Protein AF-A0AA38H6L2-F1 (afdb_monomer_lite)

Organism: NCBI:txid4972

Secondary structure (DSSP, 8-state):
------------------------PPP-PPPP--TTS---SSPPP-----------SS---------SS--HHHHHHHHHHHHHHHHHHHHHHHHHPPTTHHHHTT------TTHHHHHHHHHHHHHHHHHHHHHHHHHHHSPPTT-GGGT--SS--PPP--TTS--GGGGG-STT------PPPHHHHHHHHSPPPPPP-

Radius of gyration: 36.13 Å; chains: 1; bounding box: 92×81×91 Å

InterPro domains:
  IPR013717 PIG-P [PF08510] (73-194)
  IPR052263 GPI Anchor Biosynthesis Protein [PTHR46346] (55-196)

pLDDT: mean 72.59, std 21.76, range [29.06, 97.94]

Structure (mmCIF, N/CA/C/O backbone):
data_AF-A0AA38H6L2-F1
#
_entry.id   AF-A0AA38H6L2-F1
#
loop_
_atom_site.group_PDB
_atom_site.id
_atom_site.type_symbol
_atom_site.label_atom_id
_atom_site.label_alt_id
_atom_site.label_comp_id
_atom_site.label_asym_id
_atom_site.label_entity_id
_atom_site.label_seq_id
_atom_site.pdbx_PDB_ins_code
_atom_site.Cartn_x
_atom_site.Cartn_y
_atom_site.Cartn_z
_atom_site.occupancy
_atom_site.B_iso_or_equiv
_atom_site.auth_seq_id
_atom_site.auth_comp_id
_atom_site.auth_asym_id
_atom_site.auth_atom_id
_atom_site.pdbx_PDB_model_num
ATOM 1 N N . MET A 1 1 ? 46.299 34.639 -5.528 1.00 43.28 1 MET A N 1
ATOM 2 C CA . MET A 1 1 ? 46.961 34.821 -4.212 1.00 43.28 1 MET A CA 1
ATOM 3 C C . MET A 1 1 ? 46.899 33.450 -3.530 1.00 43.28 1 MET A C 1
ATOM 5 O O . MET A 1 1 ? 45.805 33.043 -3.204 1.00 43.28 1 MET A O 1
ATOM 9 N N . ARG A 1 2 ? 47.906 32.576 -3.435 1.00 46.12 2 ARG A N 1
ATOM 10 C CA . ARG A 1 2 ? 49.373 32.655 -3.413 1.00 46.12 2 ARG A CA 1
ATOM 11 C C . ARG A 1 2 ? 49.968 31.596 -4.359 1.00 46.12 2 ARG A C 1
ATOM 13 O O . ARG A 1 2 ? 49.504 30.464 -4.378 1.00 46.12 2 ARG A O 1
ATOM 20 N N . ARG A 1 3 ? 51.006 31.975 -5.109 1.00 40.88 3 ARG A N 1
ATOM 21 C CA . ARG A 1 3 ? 51.938 31.056 -5.782 1.00 40.88 3 ARG A CA 1
ATOM 22 C C . ARG A 1 3 ? 52.955 30.555 -4.747 1.00 40.88 3 ARG A C 1
ATOM 24 O O . ARG A 1 3 ? 53.414 31.357 -3.936 1.00 40.88 3 ARG A O 1
ATOM 31 N N . ARG A 1 4 ? 53.366 29.289 -4.821 1.00 50.72 4 ARG A N 1
ATOM 32 C CA . ARG A 1 4 ? 54.712 28.858 -4.416 1.00 50.72 4 ARG A CA 1
ATOM 33 C C . ARG A 1 4 ? 55.295 28.004 -5.536 1.00 50.72 4 ARG A C 1
ATOM 35 O O . ARG A 1 4 ? 54.612 27.152 -6.090 1.00 50.72 4 ARG A O 1
ATOM 42 N N . VAL A 1 5 ? 56.523 28.343 -5.893 1.00 47.25 5 VAL A N 1
ATOM 4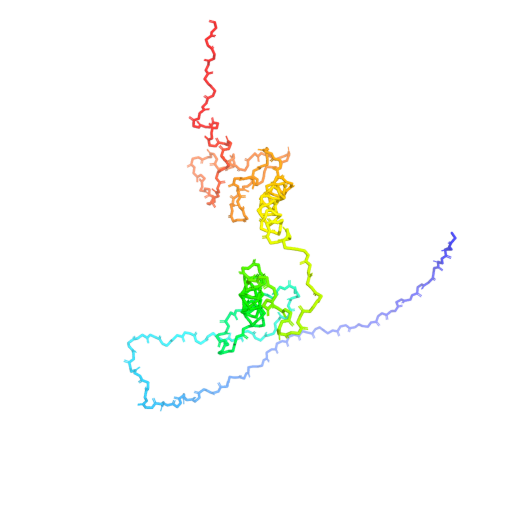3 C CA . VAL A 1 5 ? 57.344 27.811 -6.980 1.00 47.25 5 VAL A CA 1
ATOM 44 C C . VAL A 1 5 ? 58.591 27.196 -6.338 1.00 47.25 5 VAL A C 1
ATOM 46 O O . VAL A 1 5 ? 59.063 27.752 -5.346 1.00 47.25 5 VAL A O 1
ATOM 49 N N . ALA A 1 6 ? 59.111 26.135 -6.975 1.00 42.28 6 ALA A N 1
ATOM 50 C CA . ALA A 1 6 ? 60.417 25.475 -6.794 1.00 42.28 6 ALA A CA 1
ATOM 51 C C . ALA A 1 6 ? 60.583 24.658 -5.486 1.00 42.28 6 ALA A C 1
ATOM 53 O O . ALA A 1 6 ? 60.073 25.038 -4.442 1.00 42.28 6 ALA A O 1
ATOM 54 N N . THR A 1 7 ? 61.262 23.501 -5.450 1.00 40.22 7 THR A N 1
ATOM 55 C CA . THR A 1 7 ? 62.542 23.175 -6.111 1.00 40.22 7 THR A CA 1
ATOM 56 C C . THR A 1 7 ? 62.809 21.651 -6.107 1.00 40.22 7 THR A C 1
ATOM 58 O O . THR A 1 7 ? 62.342 20.950 -5.216 1.00 40.22 7 THR A O 1
ATOM 61 N N . LEU A 1 8 ? 63.570 21.203 -7.113 1.00 40.50 8 LEU A N 1
ATOM 62 C CA . LEU A 1 8 ? 64.258 19.919 -7.365 1.00 40.50 8 LEU A CA 1
ATOM 63 C C . LEU A 1 8 ? 64.750 19.091 -6.157 1.00 40.50 8 LEU A C 1
ATOM 65 O O . LEU A 1 8 ? 65.345 19.666 -5.250 1.00 40.50 8 LEU A O 1
ATOM 69 N N . ALA A 1 9 ? 64.657 17.753 -6.260 1.00 37.81 9 ALA A N 1
ATOM 70 C CA . ALA A 1 9 ? 65.763 16.799 -6.027 1.00 37.81 9 ALA A CA 1
ATOM 71 C C . ALA A 1 9 ? 65.311 15.332 -6.243 1.00 37.81 9 ALA A C 1
ATOM 73 O O . ALA A 1 9 ? 64.539 14.787 -5.460 1.00 37.81 9 ALA A O 1
ATOM 74 N N . GLU A 1 10 ? 65.833 14.698 -7.293 1.00 43.78 10 GLU A N 1
ATOM 75 C CA . GLU A 1 10 ? 66.071 13.246 -7.392 1.00 43.78 10 GLU A CA 1
ATOM 76 C C . GLU A 1 10 ? 67.527 13.005 -6.931 1.00 43.78 10 GLU A C 1
ATOM 78 O O . GLU A 1 10 ? 68.334 13.936 -7.069 1.00 43.78 10 GLU A O 1
ATOM 83 N N . PRO A 1 11 ? 67.903 11.839 -6.363 1.00 49.28 11 PRO A N 1
ATOM 84 C CA . PRO A 1 11 ? 68.513 10.807 -7.222 1.00 49.28 11 PRO A CA 1
ATOM 85 C C . PRO A 1 11 ? 68.372 9.328 -6.761 1.00 49.28 11 PRO A C 1
ATOM 87 O O . PRO A 1 11 ? 68.436 9.013 -5.578 1.00 49.28 11 PRO A O 1
ATOM 90 N N . LEU A 1 12 ? 68.290 8.437 -7.762 1.00 36.22 12 LEU A N 1
ATOM 91 C CA . LEU A 1 12 ? 68.969 7.129 -7.934 1.00 36.22 12 LEU A CA 1
ATOM 92 C C . LEU A 1 12 ? 69.072 6.118 -6.765 1.00 36.22 12 LEU A C 1
ATOM 94 O O . LEU A 1 12 ? 69.816 6.343 -5.817 1.00 36.22 12 LEU A O 1
ATOM 98 N N . SER A 1 13 ? 68.530 4.902 -6.963 1.00 34.16 13 SER A N 1
ATOM 99 C CA . SER A 1 13 ? 69.209 3.615 -6.652 1.00 34.16 13 SER A CA 1
ATOM 100 C C . SER A 1 13 ? 68.398 2.412 -7.191 1.00 34.16 13 SER A C 1
ATOM 102 O O . SER A 1 13 ? 67.257 2.217 -6.791 1.00 34.16 13 SER A O 1
ATOM 104 N N . VAL A 1 14 ? 68.821 1.789 -8.300 1.00 39.84 14 VAL A N 1
ATOM 105 C CA . VAL A 1 14 ? 69.486 0.461 -8.426 1.00 39.84 14 VAL A CA 1
ATOM 106 C C . VAL A 1 14 ? 68.567 -0.783 -8.341 1.00 39.84 14 VAL A C 1
ATOM 108 O O . VAL A 1 14 ? 68.116 -1.194 -7.283 1.00 39.84 14 VAL A O 1
ATOM 111 N N . ALA A 1 15 ? 68.365 -1.373 -9.528 1.00 32.25 15 ALA A N 1
ATOM 112 C CA . ALA A 1 15 ? 68.359 -2.790 -9.935 1.00 32.25 15 ALA A CA 1
ATOM 113 C C . ALA A 1 15 ? 68.192 -3.956 -8.924 1.00 32.25 15 ALA A C 1
ATOM 115 O O . ALA A 1 15 ? 69.024 -4.143 -8.042 1.00 32.25 15 ALA A O 1
ATOM 116 N N . ALA A 1 16 ? 67.239 -4.850 -9.240 1.00 33.12 16 ALA A N 1
ATOM 117 C CA . ALA A 1 16 ? 67.319 -6.331 -9.211 1.00 33.12 16 ALA A CA 1
ATOM 118 C C . ALA A 1 16 ? 66.035 -6.874 -9.908 1.00 33.12 16 ALA A C 1
ATOM 120 O O . ALA A 1 16 ? 64.942 -6.546 -9.459 1.00 33.12 16 ALA A O 1
ATOM 121 N N . ALA A 1 17 ? 66.015 -7.478 -11.110 1.00 32.97 17 ALA A N 1
ATOM 122 C CA . ALA A 1 17 ? 66.558 -8.785 -11.536 1.00 32.97 17 ALA A CA 1
ATOM 123 C C . ALA A 1 17 ? 66.168 -9.901 -10.538 1.00 32.97 17 ALA A C 1
ATOM 125 O O . ALA A 1 17 ? 66.694 -9.920 -9.434 1.00 32.97 17 ALA A O 1
ATOM 126 N N . SER A 1 18 ? 65.090 -10.670 -10.738 1.00 32.94 18 SER A N 1
ATOM 127 C CA . SER A 1 18 ? 64.848 -11.778 -11.692 1.00 32.94 18 SER A CA 1
ATOM 128 C C . SER A 1 18 ? 64.847 -13.135 -10.964 1.00 32.94 18 SER A C 1
ATOM 130 O O . SER A 1 18 ? 65.788 -13.446 -10.244 1.00 32.94 18 SER A O 1
ATOM 132 N N . ASP A 1 19 ? 63.819 -13.933 -11.268 1.00 30.62 19 ASP A N 1
ATOM 133 C CA . ASP A 1 19 ? 63.868 -15.389 -11.473 1.00 30.62 19 ASP A CA 1
ATOM 134 C C . ASP A 1 19 ? 63.731 -16.422 -10.319 1.00 30.62 19 ASP A C 1
ATOM 136 O O . ASP A 1 19 ? 64.605 -16.643 -9.491 1.00 30.62 19 ASP A O 1
ATOM 140 N N . THR A 1 20 ? 62.626 -17.179 -10.459 1.00 33.56 20 THR A N 1
ATOM 141 C CA . THR A 1 20 ? 62.451 -18.653 -10.409 1.00 33.56 20 THR A CA 1
ATOM 142 C C . THR A 1 20 ? 62.526 -19.487 -9.117 1.00 33.56 20 THR A C 1
ATOM 144 O O . THR A 1 20 ? 63.552 -19.610 -8.466 1.00 33.56 20 THR A O 1
ATOM 147 N N . THR A 1 21 ? 61.436 -20.259 -8.957 1.00 29.12 21 THR A N 1
ATOM 148 C CA . THR A 1 21 ? 61.383 -21.728 -8.766 1.00 29.12 21 THR A CA 1
ATOM 149 C C . THR A 1 21 ? 61.789 -22.333 -7.420 1.00 29.12 21 THR A C 1
ATOM 151 O O . THR A 1 21 ? 62.949 -22.348 -7.03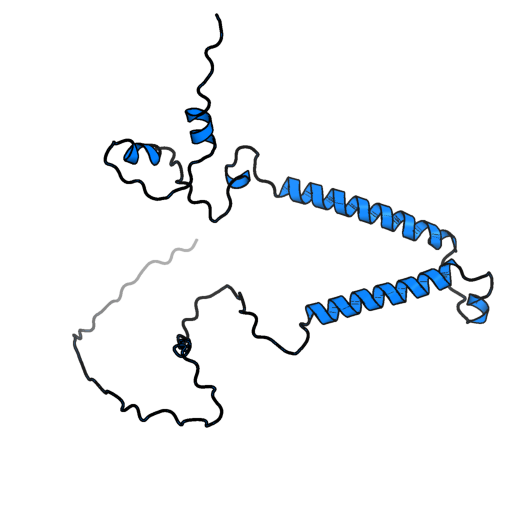2 1.00 29.12 21 THR A O 1
ATOM 154 N N . GLY A 1 22 ? 60.827 -23.016 -6.790 1.00 29.06 22 GLY A N 1
ATOM 155 C CA . GLY A 1 22 ? 61.077 -23.970 -5.711 1.00 29.06 22 GLY A CA 1
ATOM 156 C C . GLY A 1 22 ? 59.796 -24.675 -5.273 1.00 29.06 22 GLY A C 1
ATOM 157 O O . GLY A 1 22 ? 59.010 -24.125 -4.511 1.00 29.06 22 GLY A O 1
ATOM 158 N N . ALA A 1 23 ? 59.577 -25.879 -5.798 1.00 30.92 23 ALA A N 1
ATOM 159 C CA . ALA A 1 23 ? 58.449 -26.754 -5.508 1.00 30.92 23 ALA A CA 1
ATOM 160 C C . ALA A 1 23 ? 58.459 -27.282 -4.058 1.00 30.92 23 ALA A C 1
ATOM 162 O O . ALA A 1 23 ? 59.513 -27.565 -3.491 1.00 30.92 23 ALA A O 1
ATOM 163 N N . SER A 1 24 ? 57.277 -27.492 -3.476 1.00 32.94 24 SER A N 1
ATOM 164 C CA . SER A 1 24 ? 57.077 -28.400 -2.338 1.00 32.94 24 SER A CA 1
ATOM 165 C C . SER A 1 24 ? 55.678 -29.001 -2.416 1.00 32.94 24 SER A C 1
ATOM 167 O O . SER A 1 24 ? 54.675 -28.364 -2.105 1.00 32.94 24 SER A O 1
ATOM 169 N N . GLN A 1 25 ? 55.648 -30.231 -2.917 1.00 31.58 25 GLN A N 1
ATOM 170 C CA . GLN A 1 25 ? 54.491 -31.100 -3.080 1.00 31.58 25 GLN A CA 1
ATOM 171 C C . GLN A 1 25 ? 54.224 -31.767 -1.722 1.00 31.58 25 GLN A C 1
ATOM 173 O O . GLN A 1 25 ? 55.099 -32.453 -1.197 1.00 31.58 25 GLN A O 1
ATOM 178 N N . LYS A 1 26 ? 53.063 -31.503 -1.111 1.00 31.89 26 LYS A N 1
ATOM 179 C CA . LYS A 1 26 ? 52.677 -32.068 0.189 1.00 31.89 26 LYS A CA 1
ATOM 180 C C . LYS A 1 26 ? 51.829 -33.320 -0.036 1.00 31.89 26 LYS A C 1
ATOM 182 O O . LYS A 1 26 ? 50.826 -33.272 -0.741 1.00 31.89 26 LYS A O 1
ATOM 187 N N . GLU A 1 27 ? 52.291 -34.414 0.549 1.00 35.06 27 GLU A N 1
ATOM 188 C CA . GLU A 1 27 ? 51.686 -35.744 0.596 1.00 35.06 27 GLU A CA 1
ATOM 189 C C . GLU A 1 27 ? 50.239 -35.699 1.116 1.00 35.06 27 GLU A C 1
ATOM 191 O O . GLU A 1 27 ? 49.963 -35.054 2.130 1.00 35.06 27 GLU A O 1
ATOM 196 N N . GLN A 1 28 ? 49.320 -36.372 0.420 1.00 34.34 28 GLN A N 1
ATOM 197 C CA . GLN A 1 28 ? 47.906 -36.463 0.785 1.00 34.34 28 GLN A CA 1
ATOM 198 C C . GLN A 1 28 ? 47.597 -37.887 1.262 1.00 34.34 28 GLN A C 1
ATOM 200 O O . GLN A 1 28 ? 47.502 -38.814 0.460 1.00 34.34 28 GLN A O 1
ATOM 205 N N . GLU A 1 29 ? 47.464 -38.046 2.578 1.00 35.72 29 GLU A N 1
ATOM 206 C CA . GLU A 1 29 ? 47.038 -39.280 3.251 1.00 35.72 29 GLU A CA 1
ATOM 207 C C . GLU A 1 29 ? 45.490 -39.323 3.344 1.00 35.72 29 GLU A C 1
ATOM 209 O O . GLU A 1 29 ? 44.865 -38.273 3.538 1.00 35.72 29 GLU A O 1
ATOM 214 N N . PRO A 1 30 ? 44.838 -40.487 3.126 1.00 44.34 30 PRO A N 1
ATOM 215 C CA . PRO A 1 30 ? 43.425 -40.558 2.749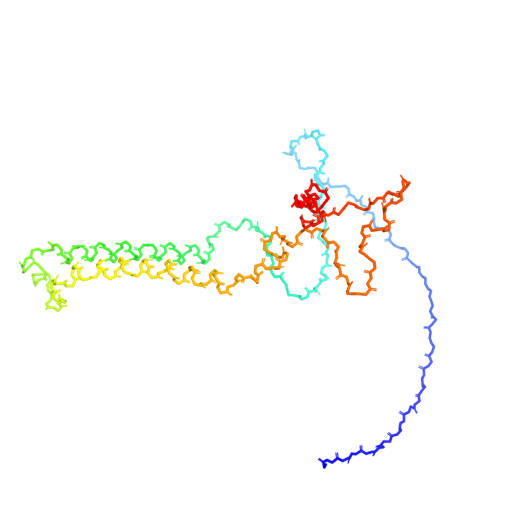 1.00 44.34 30 PRO A CA 1
ATOM 216 C C . PRO A 1 30 ? 42.440 -40.290 3.893 1.00 44.34 30 PRO A C 1
ATOM 218 O O . PRO A 1 30 ? 42.616 -40.714 5.034 1.00 44.34 30 PRO A O 1
ATOM 221 N N . ALA A 1 31 ? 41.348 -39.613 3.530 1.00 44.47 31 ALA A N 1
ATOM 222 C CA . ALA A 1 31 ? 40.251 -39.245 4.408 1.00 44.47 31 ALA A CA 1
ATOM 223 C C . ALA A 1 31 ? 39.594 -40.468 5.066 1.00 44.47 31 ALA A C 1
ATOM 225 O O . ALA A 1 31 ? 39.177 -41.430 4.420 1.00 44.47 31 ALA A O 1
ATOM 226 N N . VAL A 1 32 ? 39.497 -40.366 6.385 1.00 42.62 32 VAL A N 1
ATOM 227 C CA . VAL A 1 32 ? 38.900 -41.312 7.321 1.00 42.62 32 VAL A CA 1
ATOM 228 C C . VAL A 1 32 ? 37.457 -41.639 6.912 1.00 42.62 32 VAL A C 1
ATOM 230 O O . VAL A 1 32 ? 36.615 -40.754 6.764 1.00 42.62 32 VAL A O 1
ATOM 233 N N . LEU A 1 33 ? 37.181 -42.930 6.730 1.00 47.03 33 LEU A N 1
ATOM 234 C CA . LEU A 1 33 ? 35.883 -43.479 6.346 1.00 47.03 33 LEU A CA 1
ATOM 235 C C . LEU A 1 33 ? 34.926 -43.452 7.549 1.00 47.03 33 LEU A C 1
ATOM 237 O O . LEU A 1 33 ? 35.094 -44.216 8.499 1.00 47.03 33 LEU A O 1
ATOM 241 N N . SER A 1 34 ? 33.907 -42.591 7.514 1.00 57.62 34 SER A N 1
ATOM 242 C CA . SER A 1 34 ? 32.773 -42.682 8.441 1.00 57.62 34 SER A CA 1
ATOM 243 C C . SER A 1 34 ? 31.852 -43.835 8.003 1.00 57.62 34 SER A C 1
ATOM 245 O O . SER A 1 34 ? 31.385 -43.819 6.865 1.00 57.62 34 SER A O 1
ATOM 247 N N . PRO A 1 35 ? 31.551 -44.828 8.863 1.00 53.00 35 PRO A N 1
ATOM 248 C CA . PRO A 1 35 ? 30.815 -46.047 8.495 1.00 53.00 35 PRO A CA 1
ATOM 249 C C . PRO A 1 35 ? 29.299 -45.853 8.285 1.00 53.00 35 PRO A C 1
ATOM 251 O O . PRO A 1 35 ? 28.563 -46.834 8.207 1.00 53.00 35 PRO A O 1
ATOM 254 N N . LEU A 1 36 ? 28.813 -44.609 8.215 1.00 48.38 36 LEU A N 1
ATOM 255 C CA . LEU A 1 36 ? 27.387 -44.281 8.080 1.00 48.38 36 LEU A CA 1
ATOM 256 C C . LEU A 1 36 ? 27.058 -43.426 6.846 1.00 48.38 36 LEU A C 1
ATOM 258 O O . LEU A 1 36 ? 25.921 -42.973 6.715 1.00 48.38 36 LEU A O 1
ATOM 262 N N . SER A 1 37 ? 28.002 -43.198 5.926 1.00 54.62 37 SER A N 1
ATOM 263 C CA . SER A 1 37 ? 27.654 -42.581 4.645 1.00 54.62 37 SER A CA 1
ATOM 264 C C . SER A 1 37 ? 26.990 -43.621 3.730 1.00 54.62 37 SER A C 1
ATOM 266 O O . SER A 1 37 ? 27.568 -44.684 3.484 1.00 54.62 37 SER A O 1
ATOM 268 N N . PRO A 1 38 ? 25.775 -43.365 3.208 1.00 58.72 38 PRO A N 1
ATOM 269 C CA . PRO A 1 38 ? 25.210 -44.224 2.180 1.00 58.72 38 PRO A CA 1
ATOM 270 C C . PRO A 1 38 ? 26.146 -44.220 0.967 1.00 58.72 38 PRO A C 1
ATOM 272 O O . PRO A 1 38 ? 26.537 -43.158 0.479 1.00 58.72 38 PRO A O 1
ATOM 275 N N . ILE A 1 39 ? 26.504 -45.416 0.489 1.00 57.22 39 ILE A N 1
ATOM 276 C CA . ILE A 1 39 ? 27.202 -45.622 -0.785 1.00 57.22 39 ILE A CA 1
ATOM 277 C C . ILE A 1 39 ? 26.249 -45.161 -1.889 1.00 57.22 39 ILE A C 1
ATOM 279 O O . ILE A 1 39 ? 25.384 -45.896 -2.360 1.00 57.22 39 ILE A O 1
ATOM 283 N N . SER A 1 40 ? 26.349 -43.882 -2.226 1.00 58.12 40 SER A N 1
ATOM 284 C CA . SER A 1 40 ? 25.635 -43.276 -3.336 1.00 58.12 40 SER A CA 1
ATOM 285 C C . SER A 1 40 ? 26.423 -43.535 -4.627 1.00 58.12 40 SER A C 1
ATOM 287 O O . SER A 1 40 ? 27.638 -43.335 -4.624 1.00 58.12 40 SER A O 1
ATOM 289 N N . PRO A 1 41 ? 25.775 -43.939 -5.739 1.00 61.50 41 PRO A N 1
ATOM 290 C CA . PRO A 1 41 ? 26.419 -44.050 -7.054 1.00 61.50 41 PRO A CA 1
ATOM 291 C C . PRO A 1 41 ? 26.860 -42.696 -7.635 1.00 61.50 41 PRO A C 1
ATOM 293 O O . PRO A 1 41 ? 27.507 -42.657 -8.681 1.00 61.50 41 PRO A O 1
ATOM 296 N N . TRP A 1 42 ? 26.461 -41.590 -7.001 1.00 55.00 42 TRP A N 1
ATOM 297 C CA . TRP A 1 42 ? 26.737 -40.236 -7.459 1.00 55.00 42 TRP A CA 1
ATOM 298 C C . TRP A 1 42 ? 28.127 -39.768 -7.010 1.00 55.00 42 TRP A C 1
ATOM 300 O O . TRP A 1 42 ? 28.514 -40.028 -5.868 1.00 55.00 42 TRP A O 1
ATOM 310 N N . PRO A 1 43 ? 28.880 -39.069 -7.880 1.00 61.22 43 PRO A N 1
ATOM 311 C CA . PRO A 1 43 ? 30.160 -38.488 -7.500 1.00 61.22 43 PRO A CA 1
ATOM 312 C C . PRO A 1 43 ? 29.961 -37.525 -6.317 1.00 61.22 43 PRO A C 1
ATOM 314 O O . PRO A 1 43 ? 28.940 -36.834 -6.273 1.00 61.22 43 PRO A O 1
ATOM 317 N N . PRO A 1 44 ? 30.896 -37.481 -5.349 1.00 56.62 44 PRO A N 1
ATOM 318 C CA . PRO A 1 44 ? 30.804 -36.550 -4.233 1.00 56.62 44 PRO A CA 1
ATOM 319 C C . PRO A 1 44 ? 30.693 -35.127 -4.781 1.00 56.62 44 PRO A C 1
ATOM 321 O O . PRO A 1 44 ? 31.437 -34.764 -5.697 1.00 56.62 44 PRO A O 1
ATOM 324 N N . GLU A 1 45 ? 29.744 -34.345 -4.258 1.00 59.09 45 GLU A N 1
ATOM 325 C CA . GLU A 1 45 ? 29.595 -32.955 -4.681 1.00 59.09 45 GLU A CA 1
ATOM 326 C C . GLU A 1 45 ? 30.941 -32.234 -4.532 1.00 59.09 45 GLU A C 1
ATOM 328 O O . GLU A 1 45 ? 31.619 -32.421 -3.512 1.00 59.09 45 GLU A O 1
ATOM 333 N N . PRO A 1 46 ? 31.358 -31.442 -5.537 1.00 48.38 46 PRO A N 1
ATOM 334 C CA . PRO A 1 46 ? 32.578 -30.667 -5.439 1.00 48.38 46 PRO A CA 1
ATOM 335 C C . PRO A 1 46 ? 32.452 -29.763 -4.217 1.00 48.38 46 PRO A C 1
ATOM 337 O O . PRO A 1 46 ? 31.631 -28.846 -4.183 1.00 48.38 46 PRO A O 1
ATOM 340 N N . GLN A 1 47 ? 33.253 -30.055 -3.193 1.00 43.34 47 GLN A N 1
ATOM 341 C CA . GLN A 1 47 ? 33.397 -29.186 -2.041 1.00 43.34 47 GLN A CA 1
ATOM 342 C C . GLN A 1 47 ? 33.909 -27.863 -2.595 1.00 43.34 47 GLN A C 1
ATOM 344 O O . GLN A 1 47 ? 35.038 -27.799 -3.078 1.00 43.34 47 GLN A O 1
ATOM 349 N N . LEU A 1 48 ? 33.048 -26.844 -2.627 1.00 46.53 48 LEU A N 1
ATOM 350 C CA . LEU A 1 48 ? 33.443 -25.502 -3.025 1.00 46.53 48 LEU A CA 1
ATOM 351 C C . LEU A 1 48 ? 34.567 -25.059 -2.087 1.00 46.53 48 LEU A C 1
ATOM 353 O O . LEU A 1 48 ? 34.326 -24.645 -0.953 1.00 46.53 48 LEU A O 1
ATOM 357 N N . GLU A 1 49 ? 35.803 -25.179 -2.564 1.00 46.59 49 GLU A N 1
ATOM 358 C CA . GLU A 1 49 ? 36.966 -24.558 -1.959 1.00 46.59 49 GLU A CA 1
ATOM 359 C C . GLU A 1 49 ? 36.682 -23.057 -1.886 1.00 46.59 49 GLU A C 1
ATOM 361 O O . GLU A 1 49 ? 36.553 -22.374 -2.903 1.00 46.59 49 GLU A O 1
ATOM 366 N N . LEU A 1 50 ? 36.515 -22.550 -0.665 1.00 42.12 50 LEU A N 1
ATOM 367 C CA . LEU A 1 50 ? 36.375 -21.126 -0.401 1.00 42.12 50 LEU A CA 1
ATOM 368 C C . LEU A 1 50 ? 37.589 -20.394 -0.997 1.00 42.12 50 LEU A C 1
ATOM 370 O O . LEU A 1 50 ? 38.708 -20.625 -0.527 1.00 42.12 50 LEU A O 1
ATOM 374 N N . PRO A 1 51 ? 37.426 -19.479 -1.973 1.00 39.66 51 PRO A N 1
ATOM 375 C CA . PRO A 1 51 ? 38.532 -18.631 -2.366 1.00 39.66 51 PRO A CA 1
ATOM 376 C C . PRO A 1 51 ? 38.814 -17.677 -1.206 1.00 39.66 51 PRO A C 1
ATOM 378 O O . PRO A 1 51 ? 37.992 -16.835 -0.834 1.00 39.66 51 PRO A O 1
ATOM 381 N N . ALA A 1 52 ? 39.996 -17.834 -0.618 1.00 48.12 52 ALA A N 1
ATOM 382 C CA . ALA A 1 52 ? 40.547 -16.912 0.352 1.00 48.12 52 ALA A CA 1
ATOM 383 C C . ALA A 1 52 ? 40.467 -15.468 -0.177 1.00 48.12 52 ALA A C 1
ATOM 385 O O . ALA A 1 52 ? 41.039 -15.130 -1.210 1.00 48.12 52 ALA A O 1
ATOM 386 N N . VAL A 1 53 ? 39.729 -14.638 0.562 1.00 52.22 53 VAL A N 1
ATOM 387 C CA . VAL A 1 53 ? 39.885 -13.187 0.735 1.00 52.22 53 VAL A CA 1
ATOM 388 C C . VAL A 1 53 ? 40.468 -12.434 -0.475 1.00 52.22 53 VAL A C 1
ATOM 390 O O . VAL A 1 53 ? 41.658 -12.132 -0.541 1.00 52.22 53 VAL A O 1
ATOM 393 N N . ARG A 1 54 ? 39.588 -11.976 -1.369 1.00 37.28 54 ARG A N 1
ATOM 394 C CA . ARG A 1 54 ? 39.794 -10.710 -2.090 1.00 37.28 54 ARG A CA 1
ATOM 395 C C . ARG A 1 54 ? 38.628 -9.780 -1.795 1.00 37.28 54 ARG A C 1
ATOM 397 O O . ARG A 1 54 ? 37.602 -9.792 -2.466 1.00 37.28 54 ARG A O 1
ATOM 404 N N . ALA A 1 55 ? 38.809 -8.980 -0.749 1.00 50.44 55 ALA A N 1
ATOM 405 C CA . ALA A 1 55 ? 37.952 -7.850 -0.443 1.00 50.44 55 ALA A CA 1
ATOM 406 C C . ALA A 1 55 ? 37.941 -6.883 -1.640 1.00 50.44 55 ALA A C 1
ATOM 408 O O . ALA A 1 55 ? 38.931 -6.211 -1.918 1.00 50.44 55 ALA A O 1
ATOM 409 N N . THR A 1 56 ? 36.818 -6.826 -2.352 1.00 35.88 56 THR A N 1
ATOM 410 C CA . THR A 1 56 ? 36.470 -5.716 -3.242 1.00 35.88 56 THR A CA 1
ATOM 411 C C . THR A 1 56 ? 35.181 -5.106 -2.713 1.00 35.88 56 THR A C 1
ATOM 413 O O . THR A 1 56 ? 34.225 -5.797 -2.370 1.00 35.88 56 THR A O 1
ATOM 416 N N . ALA A 1 57 ? 35.247 -3.800 -2.488 1.00 47.09 57 ALA A N 1
ATOM 417 C CA . ALA A 1 57 ? 34.306 -3.037 -1.696 1.00 47.09 57 ALA A CA 1
ATOM 418 C C . ALA A 1 57 ? 32.907 -2.979 -2.329 1.00 47.09 57 ALA A C 1
ATOM 420 O O . ALA A 1 57 ? 32.774 -2.697 -3.516 1.00 47.09 57 ALA A O 1
ATOM 421 N N . GLY A 1 58 ? 31.881 -3.128 -1.484 1.00 47.88 58 GLY A N 1
ATOM 422 C CA . GLY A 1 58 ? 30.598 -2.459 -1.689 1.00 47.88 58 GLY A CA 1
ATOM 423 C C . GLY A 1 58 ? 29.464 -3.249 -2.340 1.00 47.88 58 GLY A C 1
ATOM 424 O O . GLY A 1 58 ? 28.770 -2.666 -3.157 1.00 47.88 58 GLY A O 1
ATOM 425 N N . GLN A 1 59 ? 29.199 -4.506 -1.965 1.00 37.69 59 GLN A N 1
ATOM 426 C CA . GLN A 1 59 ? 27.851 -5.073 -2.141 1.00 37.69 59 GLN A CA 1
ATOM 427 C C . GLN A 1 59 ? 27.620 -6.289 -1.236 1.00 37.69 59 GLN A C 1
ATOM 429 O O . GLN A 1 59 ? 28.061 -7.397 -1.524 1.00 37.69 59 GLN A O 1
ATOM 434 N N . THR A 1 60 ? 26.922 -6.097 -0.118 1.00 35.44 60 THR A N 1
ATOM 435 C CA . THR A 1 60 ? 26.489 -7.196 0.755 1.00 35.44 60 THR A CA 1
ATOM 436 C C . THR A 1 60 ? 25.220 -7.825 0.174 1.00 35.44 60 THR A C 1
ATOM 438 O O . THR A 1 60 ? 24.112 -7.518 0.601 1.00 35.44 60 THR A O 1
ATOM 441 N N . ILE A 1 61 ? 25.366 -8.700 -0.821 1.00 48.53 61 ILE A N 1
ATOM 442 C CA . ILE A 1 61 ? 24.369 -9.749 -1.073 1.00 48.53 61 ILE A CA 1
ATOM 443 C C . ILE A 1 61 ? 24.841 -10.941 -0.245 1.00 48.53 61 ILE A C 1
ATOM 445 O O . ILE A 1 61 ? 25.768 -11.647 -0.633 1.00 48.53 61 ILE A O 1
ATOM 449 N N . GLN A 1 62 ? 24.289 -11.083 0.961 1.00 39.69 62 GLN A N 1
ATOM 450 C CA . GLN A 1 62 ? 24.570 -12.245 1.799 1.00 39.69 62 GLN A CA 1
ATOM 451 C C . GLN A 1 62 ? 23.846 -13.464 1.210 1.00 39.69 62 GLN A C 1
ATOM 453 O O . GLN A 1 62 ? 22.638 -13.376 0.979 1.00 39.69 62 GLN A O 1
ATOM 458 N N . PRO A 1 63 ? 24.544 -14.585 0.963 1.00 45.78 63 PRO A N 1
ATOM 459 C CA . PRO A 1 63 ? 23.889 -15.851 0.683 1.00 45.78 63 PRO A CA 1
ATOM 460 C C . PRO A 1 63 ? 23.189 -16.301 1.969 1.00 45.78 63 PRO A C 1
ATOM 462 O O . PRO A 1 63 ? 23.788 -16.276 3.045 1.00 45.78 63 PRO A O 1
ATOM 465 N N . GLU A 1 64 ? 21.909 -16.644 1.859 1.00 54.12 64 GLU A N 1
ATOM 466 C CA . GLU A 1 64 ? 21.055 -17.056 2.969 1.00 54.12 64 GLU A CA 1
ATOM 467 C C . GLU A 1 64 ? 21.549 -18.396 3.541 1.00 54.12 64 GLU A C 1
ATOM 469 O O . GLU A 1 64 ? 21.118 -19.480 3.156 1.00 54.12 64 GLU A O 1
ATOM 474 N N . ALA A 1 65 ? 22.522 -18.329 4.446 1.00 54.34 65 ALA A N 1
ATOM 475 C CA . ALA A 1 65 ? 22.813 -19.426 5.345 1.00 54.34 65 ALA A CA 1
ATOM 476 C C . ALA A 1 65 ? 21.626 -19.526 6.302 1.00 54.34 65 ALA A C 1
ATOM 478 O O . ALA A 1 65 ? 21.340 -18.572 7.022 1.00 54.34 65 ALA A O 1
ATOM 479 N N . SER A 1 66 ? 20.944 -20.668 6.277 1.00 57.91 66 SER A N 1
ATOM 480 C CA . SER A 1 66 ? 19.833 -21.055 7.146 1.00 57.91 66 SER A CA 1
ATOM 481 C C . SER A 1 66 ? 20.129 -20.743 8.619 1.00 57.91 66 SER A C 1
ATOM 483 O O . SER A 1 66 ? 20.664 -21.577 9.355 1.00 57.91 66 SER A O 1
ATOM 485 N N . SER A 1 67 ? 19.811 -19.529 9.061 1.00 59.22 67 SER A N 1
ATOM 486 C CA . SER A 1 67 ? 19.891 -19.145 10.459 1.00 59.22 67 SER A CA 1
ATOM 487 C C . SER A 1 67 ? 18.599 -19.591 11.121 1.00 59.22 67 SER A C 1
ATOM 489 O O . SER A 1 67 ? 17.533 -19.057 10.840 1.00 59.22 67 SER A O 1
ATOM 491 N N . THR A 1 68 ? 18.686 -20.553 12.033 1.00 70.06 68 THR A N 1
ATOM 492 C CA . THR A 1 68 ? 17.559 -21.093 12.817 1.00 70.06 68 THR A CA 1
ATOM 493 C C . THR A 1 68 ? 16.875 -20.049 13.719 1.00 70.06 68 THR A C 1
ATOM 495 O O . THR A 1 68 ? 15.937 -20.372 14.443 1.00 70.06 68 THR A O 1
ATOM 498 N N . LEU A 1 69 ? 17.358 -18.803 13.725 1.00 80.12 69 LEU A N 1
ATOM 499 C CA . LEU A 1 69 ? 16.849 -17.704 14.534 1.00 80.12 69 LEU A CA 1
ATOM 500 C C . LEU A 1 69 ? 16.131 -16.677 13.646 1.00 80.12 69 LEU A C 1
ATOM 502 O O . LEU A 1 69 ? 16.657 -16.351 12.580 1.00 80.12 69 LEU A O 1
ATOM 506 N N . PRO A 1 70 ? 14.982 -16.131 14.092 1.00 82.44 70 PRO A N 1
ATOM 507 C CA . PRO A 1 70 ? 14.255 -15.112 13.347 1.00 82.44 70 PRO A CA 1
ATOM 508 C C . PRO A 1 70 ? 15.115 -13.881 13.064 1.00 82.44 70 PRO A C 1
ATOM 510 O O . PRO A 1 70 ? 15.818 -13.369 13.943 1.00 82.44 70 PRO A O 1
ATOM 513 N N . THR A 1 71 ? 15.005 -13.355 11.850 1.00 89.19 71 THR A N 1
ATOM 514 C CA . THR A 1 71 ? 15.652 -12.095 11.479 1.00 89.19 71 THR A CA 1
ATOM 515 C C . THR A 1 71 ? 15.001 -10.942 12.248 1.00 89.19 71 THR A C 1
ATOM 517 O O . THR A 1 71 ? 13.792 -10.936 12.476 1.00 89.19 71 THR A O 1
ATOM 520 N N . ALA A 1 72 ? 15.763 -9.896 12.595 1.00 87.88 72 ALA A N 1
ATOM 521 C CA . ALA A 1 72 ? 15.230 -8.723 13.304 1.00 87.88 72 ALA A CA 1
ATOM 522 C C . ALA A 1 72 ? 13.964 -8.140 12.636 1.00 87.88 72 ALA A C 1
ATOM 524 O O . ALA A 1 72 ? 13.010 -7.771 13.314 1.00 87.88 72 ALA A O 1
ATOM 525 N N . LYS A 1 73 ? 13.916 -8.127 11.297 1.00 89.88 73 LYS A N 1
ATOM 526 C CA . LYS A 1 73 ? 12.751 -7.690 10.508 1.00 89.88 73 LYS A CA 1
ATOM 527 C C . LYS A 1 73 ? 11.493 -8.526 10.775 1.00 89.88 73 LYS A C 1
ATOM 529 O O . LYS A 1 73 ? 10.406 -7.963 10.848 1.00 89.88 73 LYS A O 1
ATOM 534 N N . GLU A 1 74 ? 11.633 -9.837 10.940 1.00 91.06 74 GLU A N 1
ATOM 535 C CA . GLU A 1 74 ? 10.518 -10.755 11.208 1.00 91.06 74 GLU A CA 1
ATOM 536 C C . GLU A 1 74 ? 9.975 -10.548 12.626 1.00 91.06 74 GLU A C 1
ATOM 538 O O . GLU A 1 74 ? 8.762 -10.529 12.845 1.00 91.06 74 GLU A O 1
ATOM 543 N N . VAL A 1 75 ? 10.866 -10.291 13.588 1.00 94.12 75 VAL A N 1
ATOM 544 C CA . VAL A 1 75 ? 10.482 -9.963 14.968 1.00 94.12 75 VAL A CA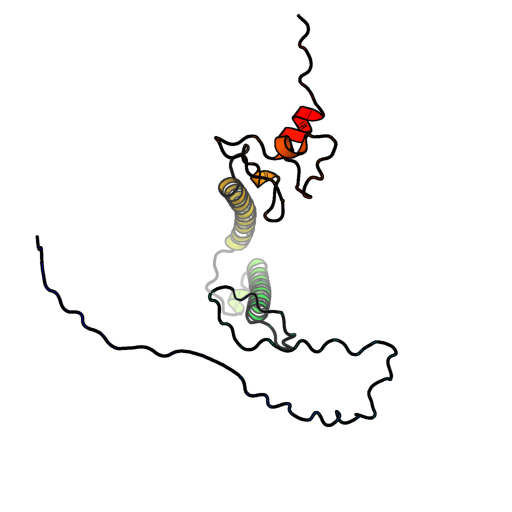 1
ATOM 545 C C . VAL A 1 75 ? 9.741 -8.625 15.028 1.00 94.12 75 VAL A C 1
ATOM 547 O O . VAL A 1 75 ? 8.670 -8.541 15.623 1.00 94.12 75 VAL A O 1
ATOM 550 N N . TYR A 1 76 ? 10.240 -7.576 14.369 1.00 95.12 76 TYR A N 1
ATOM 551 C CA . TYR A 1 76 ? 9.525 -6.295 14.332 1.00 95.12 76 TYR A CA 1
ATOM 552 C C . TYR A 1 76 ? 8.202 -6.381 13.566 1.00 95.12 76 TYR A C 1
ATOM 554 O O . TYR A 1 76 ? 7.212 -5.800 14.006 1.00 95.12 76 TYR A O 1
ATOM 562 N N . GLY A 1 77 ? 8.160 -7.128 12.459 1.00 94.88 77 GLY A N 1
ATOM 563 C CA . GLY A 1 77 ? 6.932 -7.364 11.700 1.00 94.88 77 GLY A CA 1
ATOM 564 C C . GLY A 1 77 ? 5.866 -8.069 12.539 1.00 94.88 77 GLY A C 1
ATOM 565 O O . GLY A 1 77 ? 4.728 -7.609 12.606 1.00 94.88 77 GLY A O 1
ATOM 566 N N . SER A 1 78 ? 6.244 -9.135 13.247 1.00 94.44 78 SER A N 1
ATOM 567 C CA . SER A 1 78 ? 5.333 -9.868 14.137 1.00 94.44 78 SER A CA 1
ATOM 568 C C . SER A 1 78 ? 4.850 -9.022 15.320 1.00 94.44 78 SER A C 1
ATOM 570 O O . SER A 1 78 ? 3.652 -9.015 15.607 1.00 94.44 78 SER A O 1
ATOM 572 N N . LEU A 1 79 ? 5.730 -8.238 15.953 1.00 96.62 79 LEU A N 1
ATOM 573 C CA . LEU A 1 79 ? 5.348 -7.288 17.003 1.00 96.62 79 LEU A CA 1
ATOM 574 C C . LEU A 1 79 ? 4.390 -6.209 16.486 1.00 96.62 79 LEU A C 1
ATOM 576 O O . LEU A 1 79 ? 3.412 -5.898 17.160 1.00 96.62 79 LEU A O 1
ATOM 580 N N . ALA A 1 80 ? 4.634 -5.659 15.293 1.00 95.75 80 ALA A N 1
ATOM 581 C CA . ALA A 1 80 ? 3.768 -4.649 14.691 1.00 95.75 80 ALA A CA 1
ATOM 582 C C . ALA A 1 80 ? 2.366 -5.204 14.405 1.00 95.75 80 ALA A C 1
ATOM 584 O O . ALA A 1 80 ? 1.367 -4.546 14.702 1.00 95.75 80 ALA A O 1
ATOM 585 N N . VAL A 1 81 ? 2.277 -6.433 13.889 1.00 96.69 81 VAL A N 1
ATOM 586 C CA . VAL A 1 81 ? 1.000 -7.116 13.654 1.00 96.69 81 VAL A CA 1
ATOM 587 C C . VAL A 1 81 ? 0.274 -7.372 14.976 1.00 96.69 81 VAL A C 1
ATOM 589 O O . VAL A 1 81 ? -0.899 -7.025 15.104 1.00 96.69 81 VAL A O 1
ATOM 592 N N . LEU A 1 82 ? 0.970 -7.901 15.988 1.00 97.25 82 LEU A N 1
ATOM 593 C CA . LEU A 1 82 ? 0.389 -8.156 17.308 1.00 97.25 82 LEU A CA 1
ATOM 594 C C . LEU A 1 82 ? -0.127 -6.866 17.962 1.00 97.25 82 LEU A C 1
ATOM 596 O O . LEU A 1 82 ? -1.257 -6.828 18.445 1.00 97.25 82 LEU A O 1
ATOM 600 N N . LEU A 1 83 ? 0.672 -5.796 17.927 1.00 97.94 83 LEU A N 1
ATOM 601 C CA . LEU A 1 83 ? 0.290 -4.485 18.445 1.00 97.94 83 LEU A CA 1
ATOM 602 C C . LEU A 1 83 ? -0.940 -3.941 17.714 1.00 97.94 83 LEU A C 1
ATOM 604 O O . LEU A 1 83 ? -1.840 -3.403 18.349 1.00 97.94 83 LEU A O 1
ATOM 608 N N . THR A 1 84 ? -1.012 -4.119 16.394 1.00 96.69 84 THR A N 1
ATOM 609 C CA . THR A 1 84 ? -2.159 -3.671 15.595 1.00 96.69 84 THR A CA 1
ATOM 610 C C . THR A 1 84 ? -3.436 -4.405 15.999 1.00 96.69 84 THR A C 1
ATOM 612 O O . THR A 1 84 ? -4.471 -3.765 16.178 1.00 96.69 84 THR A O 1
ATOM 615 N N . TYR A 1 85 ? -3.374 -5.722 16.218 1.00 97.25 85 TYR A N 1
ATOM 616 C CA . TYR A 1 85 ? -4.525 -6.491 16.697 1.00 97.25 85 TYR A CA 1
ATOM 617 C C . TYR A 1 85 ? -4.954 -6.088 18.108 1.00 97.25 85 TYR A C 1
ATOM 619 O O . TYR A 1 85 ? -6.141 -5.864 18.334 1.00 97.25 85 TYR A O 1
ATOM 627 N N . ILE A 1 86 ? -4.010 -5.956 19.046 1.00 97.69 86 ILE A N 1
ATOM 628 C CA . ILE A 1 86 ? -4.312 -5.549 20.426 1.00 97.69 86 ILE A CA 1
ATOM 629 C C . ILE A 1 86 ? -4.954 -4.158 20.437 1.00 97.69 86 ILE A C 1
ATOM 631 O O . ILE A 1 86 ? -6.028 -3.985 21.013 1.00 97.69 86 ILE A O 1
ATOM 635 N N . SER A 1 87 ? -4.352 -3.187 19.746 1.00 95.50 87 SER A N 1
ATOM 636 C CA . SER A 1 87 ? -4.908 -1.839 19.603 1.00 95.50 87 SER A CA 1
ATOM 637 C C . SER A 1 87 ? -6.285 -1.853 18.939 1.00 95.50 87 SER A C 1
ATOM 639 O O . SER A 1 87 ? -7.176 -1.133 19.379 1.00 95.50 87 SER A O 1
ATOM 641 N N . GLY A 1 88 ? -6.496 -2.702 17.928 1.00 94.31 88 GLY A N 1
ATOM 642 C CA . GLY A 1 88 ? -7.794 -2.888 17.280 1.00 94.31 88 GLY A CA 1
ATOM 643 C C . GLY A 1 88 ? -8.863 -3.431 18.231 1.00 94.31 88 GLY A C 1
ATOM 644 O O . GLY A 1 88 ? -9.976 -2.916 18.253 1.00 94.31 88 GLY A O 1
ATOM 645 N N . ILE A 1 89 ? -8.533 -4.418 19.066 1.00 95.50 89 ILE A N 1
ATOM 646 C CA . ILE A 1 89 ? -9.460 -4.962 20.070 1.00 95.50 89 ILE A CA 1
ATOM 647 C C . ILE A 1 89 ? -9.810 -3.893 21.108 1.00 95.50 89 ILE A C 1
ATOM 649 O O . ILE A 1 89 ? -10.988 -3.684 21.388 1.00 95.50 89 ILE A O 1
ATOM 653 N N . VAL A 1 90 ? -8.811 -3.183 21.642 1.00 92.56 90 VAL A N 1
ATOM 654 C CA . VAL A 1 90 ? -9.033 -2.088 22.602 1.00 92.56 90 VAL A CA 1
ATOM 655 C C . VAL A 1 90 ? -9.913 -1.000 21.985 1.00 92.56 90 VAL A C 1
ATOM 657 O O . VAL A 1 90 ? -10.850 -0.532 22.628 1.00 92.56 90 VAL A O 1
ATOM 660 N N . TYR A 1 91 ? -9.666 -0.650 20.722 1.00 92.62 91 TYR A N 1
ATOM 661 C CA . TYR A 1 91 ? -10.481 0.301 19.974 1.00 92.62 91 TYR A CA 1
ATOM 662 C C . TYR A 1 91 ? -11.932 -0.169 19.818 1.00 92.62 91 TYR A C 1
ATOM 664 O O . TYR A 1 91 ? -12.846 0.613 20.059 1.00 92.62 91 TYR A O 1
ATOM 672 N N . LEU A 1 92 ? -12.167 -1.437 19.465 1.00 92.50 92 LEU A N 1
ATOM 673 C CA . LEU A 1 92 ? -13.519 -1.987 19.329 1.00 92.50 92 LEU A CA 1
ATOM 674 C C . LEU A 1 92 ? -14.257 -2.024 20.670 1.00 92.50 92 LEU A C 1
ATOM 676 O O . LEU A 1 92 ? -15.427 -1.649 20.733 1.00 92.50 92 LEU A O 1
ATOM 680 N N . VAL A 1 93 ? -13.580 -2.434 21.745 1.00 91.19 93 VAL A N 1
ATOM 681 C CA . VAL A 1 93 ? -14.155 -2.418 23.097 1.00 91.19 93 VAL A CA 1
ATOM 682 C C . VAL A 1 93 ? -14.553 -0.994 23.477 1.00 91.19 93 VAL A C 1
ATOM 684 O O . VAL A 1 93 ? -15.681 -0.780 23.905 1.00 91.19 93 VAL A O 1
ATOM 687 N N . TRP A 1 94 ? -13.677 -0.012 23.258 1.00 90.75 94 TRP A N 1
ATOM 688 C CA . TRP A 1 94 ? -13.980 1.396 23.510 1.00 90.75 94 TRP A CA 1
ATOM 689 C C . TRP A 1 94 ? -15.136 1.922 22.634 1.00 90.75 94 TRP A C 1
ATOM 691 O O . TRP A 1 94 ? -16.039 2.582 23.146 1.00 90.75 94 TRP A O 1
ATOM 701 N N . ALA A 1 95 ? -15.159 1.588 21.340 1.00 91.31 95 ALA A N 1
ATOM 702 C CA . ALA A 1 95 ? -16.164 2.063 20.389 1.00 91.31 95 ALA A CA 1
ATOM 703 C C . ALA A 1 95 ? -17.574 1.505 20.664 1.00 91.31 95 ALA A C 1
ATOM 705 O O . ALA A 1 95 ? -18.561 2.230 20.527 1.00 91.31 95 ALA A O 1
ATOM 706 N N . PHE A 1 96 ? -17.680 0.234 21.066 1.00 90.06 96 PHE A N 1
ATOM 707 C CA . PHE A 1 96 ? -18.962 -0.456 21.267 1.00 90.06 96 PHE A CA 1
ATOM 708 C C . PHE A 1 96 ? -19.404 -0.571 22.731 1.00 90.06 96 PHE A C 1
ATOM 710 O O . PHE A 1 96 ? -20.521 -1.021 22.992 1.00 90.06 96 PHE A O 1
ATOM 717 N N . ALA A 1 97 ? -18.577 -0.172 23.700 1.00 88.38 97 ALA A N 1
ATOM 718 C CA . ALA A 1 97 ? -18.931 -0.274 25.112 1.00 88.38 97 ALA A CA 1
ATOM 719 C C . ALA A 1 97 ? -20.208 0.520 25.452 1.00 88.38 97 ALA A C 1
ATOM 721 O O . ALA A 1 97 ? -20.355 1.660 25.012 1.00 88.38 97 ALA A O 1
ATOM 722 N N . PRO A 1 98 ? -21.119 -0.002 26.289 1.00 84.75 98 PRO A N 1
ATOM 723 C CA . PRO A 1 98 ? -22.271 0.751 26.788 1.00 84.75 98 PRO A CA 1
ATOM 724 C C . PRO A 1 98 ? -21.878 2.015 27.575 1.00 84.75 98 PRO A C 1
ATOM 726 O O . PRO A 1 98 ? -20.754 2.145 28.065 1.00 84.75 98 PRO A O 1
ATOM 729 N N . ILE A 1 99 ? -22.805 2.969 27.695 1.00 80.25 99 ILE A N 1
ATOM 730 C CA . ILE A 1 99 ? -22.606 4.216 28.458 1.00 80.25 99 ILE A CA 1
ATOM 731 C C . ILE A 1 99 ? -22.347 3.879 29.935 1.00 80.25 99 ILE A C 1
ATOM 733 O O . ILE A 1 99 ? -23.056 3.058 30.513 1.00 80.25 99 ILE A O 1
ATOM 737 N N . GLY A 1 100 ? -21.322 4.487 30.539 1.00 80.88 100 GLY A N 1
ATOM 738 C CA . GLY A 1 100 ? -20.964 4.264 31.944 1.00 80.88 100 GLY A CA 1
ATOM 739 C C . GLY A 1 100 ? -20.194 2.972 32.240 1.00 80.88 100 GLY A C 1
ATOM 740 O O . GLY A 1 100 ? -19.813 2.750 33.388 1.00 80.88 100 GLY A O 1
ATOM 741 N N . TRP A 1 101 ? -19.949 2.105 31.248 1.00 86.38 101 TRP A N 1
ATOM 742 C CA . TRP A 1 101 ? -19.192 0.863 31.463 1.00 86.38 101 TRP A CA 1
ATOM 743 C C . TRP A 1 101 ? -17.697 1.132 31.690 1.00 86.38 101 TRP A C 1
ATOM 745 O O . TRP A 1 101 ? -17.103 0.585 32.616 1.00 86.38 101 TRP A O 1
ATOM 755 N N . LEU A 1 102 ? -17.107 2.038 30.900 1.00 85.25 102 LEU A N 1
ATOM 756 C CA . LEU A 1 102 ? -15.706 2.457 31.059 1.00 85.25 102 LEU A CA 1
ATOM 757 C C . LEU A 1 102 ? -15.481 3.237 32.361 1.00 85.25 102 LEU A C 1
ATOM 759 O O . LEU A 1 102 ? -14.437 3.083 32.993 1.00 85.25 102 LEU A O 1
ATOM 763 N N . ASP A 1 103 ? -16.479 4.007 32.798 1.00 85.38 103 ASP A N 1
ATOM 764 C CA . ASP A 1 103 ? -16.400 4.793 34.032 1.00 85.38 103 ASP A CA 1
ATOM 765 C C . ASP A 1 103 ? -16.324 3.885 35.270 1.00 85.38 103 ASP A C 1
ATOM 767 O O . ASP A 1 103 ? -15.582 4.170 36.207 1.00 85.38 103 ASP A O 1
ATOM 771 N N . GLN A 1 104 ? -17.014 2.736 35.249 1.00 85.69 104 GLN A N 1
ATOM 772 C CA . GLN A 1 104 ? -16.912 1.709 36.299 1.00 85.69 104 GLN A CA 1
ATOM 773 C C . GLN A 1 104 ? -15.533 1.039 36.338 1.00 85.69 104 GLN A C 1
ATOM 775 O O . GLN A 1 104 ? -15.083 0.618 37.401 1.00 85.69 104 GLN A O 1
ATOM 780 N N . TRP A 1 105 ? -14.854 0.959 35.192 1.00 83.62 105 TRP A N 1
ATOM 781 C CA . TRP A 1 105 ? -13.470 0.486 35.086 1.00 83.62 105 TRP A CA 1
ATOM 782 C C . TRP A 1 105 ? -12.439 1.562 35.468 1.00 83.62 105 TRP A C 1
ATOM 784 O O . TRP A 1 105 ? -11.239 1.294 35.449 1.00 83.62 105 TRP A O 1
ATOM 794 N N . GLY A 1 106 ? -12.885 2.770 35.834 1.00 85.38 106 GLY A N 1
ATOM 795 C CA . GLY A 1 106 ? -12.022 3.885 36.224 1.00 85.38 106 GLY A CA 1
ATOM 796 C C . GLY A 1 106 ? -11.448 4.677 35.048 1.00 85.38 106 GLY A C 1
ATOM 797 O O . GLY A 1 106 ? -10.583 5.529 35.255 1.00 85.38 106 GLY A O 1
ATOM 798 N N . TRP A 1 107 ? -11.915 4.434 33.820 1.00 84.19 107 TRP A N 1
ATOM 799 C CA . TRP A 1 107 ? -11.489 5.185 32.643 1.00 84.19 107 TRP A CA 1
ATOM 800 C C . TRP A 1 107 ? -12.438 6.360 32.389 1.00 84.19 107 TRP A C 1
ATOM 802 O O . TRP A 1 107 ? -13.408 6.240 31.652 1.00 84.19 107 TRP A O 1
ATOM 812 N N . THR A 1 108 ? -12.127 7.511 32.989 1.00 81.19 108 THR A N 1
ATOM 813 C CA . THR A 1 108 ? -12.962 8.728 32.932 1.00 81.19 108 THR A CA 1
ATOM 814 C C . THR A 1 108 ? -12.526 9.752 31.878 1.00 81.19 108 THR A C 1
ATOM 816 O O . THR A 1 108 ? -13.264 10.689 31.589 1.00 81.19 108 THR A O 1
ATOM 819 N N . TRP A 1 109 ? -11.336 9.592 31.284 1.00 80.31 109 TRP A N 1
ATOM 820 C CA . TRP A 1 109 ? -10.812 10.448 30.210 1.00 80.31 109 TRP A CA 1
ATOM 821 C C . TRP A 1 109 ? -10.734 9.648 28.892 1.00 80.31 109 TRP A C 1
ATOM 823 O O . TRP A 1 109 ? -9.710 9.092 28.508 1.00 80.31 109 TRP A O 1
ATOM 833 N N . TYR A 1 110 ? -11.843 9.518 28.176 1.00 84.62 110 TYR A N 1
ATOM 834 C CA . TYR A 1 110 ? -11.821 8.980 26.813 1.00 84.62 110 TYR A CA 1
ATOM 835 C C . TYR A 1 110 ? -12.381 10.017 25.836 1.00 84.62 110 TYR A C 1
ATOM 837 O O . TYR A 1 110 ? -13.196 10.844 26.245 1.00 84.62 110 TYR A O 1
ATOM 845 N N . PRO A 1 111 ? -11.910 10.037 24.573 1.00 86.12 111 PRO A N 1
ATOM 846 C CA . PRO A 1 111 ? -12.403 10.989 23.585 1.00 86.12 111 PRO A CA 1
ATOM 847 C C . PRO A 1 111 ? -13.884 10.743 23.283 1.00 86.12 111 PRO A C 1
ATOM 849 O O . PRO A 1 111 ? -14.402 9.647 23.515 1.00 86.12 111 PRO A O 1
ATOM 852 N N . ASP A 1 112 ? -14.558 11.754 22.739 1.00 87.25 112 ASP A N 1
ATOM 853 C CA . ASP A 1 112 ? -15.973 11.651 22.389 1.00 87.25 112 ASP A CA 1
ATOM 854 C C . ASP A 1 112 ? -16.242 10.468 21.446 1.00 87.25 112 ASP A C 1
ATOM 856 O O . ASP A 1 112 ? -15.436 10.109 20.584 1.00 87.25 112 ASP A O 1
ATOM 860 N N . ARG A 1 113 ? -17.417 9.846 21.584 1.00 87.56 113 ARG A N 1
ATOM 861 C CA . ARG A 1 113 ? -17.755 8.625 20.830 1.00 87.56 113 ARG A CA 1
ATOM 862 C C . ARG A 1 113 ? -17.840 8.832 19.321 1.00 87.56 113 ARG A C 1
ATOM 864 O O . ARG A 1 113 ? -17.736 7.859 18.579 1.00 87.56 113 ARG A O 1
ATOM 871 N N . GLU A 1 114 ? -17.988 10.065 18.848 1.00 91.38 114 GLU A N 1
ATOM 872 C CA . GLU A 1 114 ? -17.971 10.401 17.417 1.00 91.38 114 GLU A CA 1
ATOM 873 C C . GLU A 1 114 ? -16.675 9.963 16.718 1.00 91.38 114 GLU A C 1
ATOM 875 O O . GLU A 1 114 ? -16.691 9.554 15.553 1.00 91.38 114 GLU A O 1
ATOM 880 N N . TRP A 1 115 ? -15.564 9.919 17.460 1.00 91.75 115 TRP A N 1
ATOM 881 C CA . TRP A 1 115 ? -14.275 9.466 16.948 1.00 91.75 115 TRP A CA 1
ATOM 882 C C . TRP A 1 115 ? -14.293 7.998 16.498 1.00 91.75 115 TRP A C 1
ATOM 884 O O . TRP A 1 115 ? -13.509 7.614 15.628 1.00 91.75 115 TRP A O 1
ATOM 894 N N . SER A 1 116 ? -15.228 7.184 17.001 1.00 93.00 116 SER A N 1
ATOM 895 C CA . SER A 1 116 ? -15.412 5.796 16.550 1.00 93.00 116 SER A CA 1
ATOM 896 C C . SER A 1 116 ? -15.830 5.682 15.076 1.00 93.00 116 SER A C 1
ATOM 898 O O . SER A 1 116 ? -15.536 4.685 14.426 1.00 93.00 116 SER A O 1
ATOM 900 N N . VAL A 1 117 ? -16.469 6.709 14.512 1.00 92.88 117 VAL A N 1
ATOM 901 C CA . VAL A 1 117 ? -16.875 6.732 13.095 1.00 92.88 117 VAL A CA 1
ATOM 902 C C . VAL A 1 117 ? -15.873 7.515 12.256 1.00 92.88 117 VAL A C 1
ATOM 904 O O . VAL A 1 117 ? -15.575 7.153 11.117 1.00 92.88 117 VAL A O 1
ATOM 907 N N . ILE A 1 118 ? -15.308 8.574 12.834 1.00 95.31 118 ILE A N 1
ATOM 908 C CA . ILE A 1 118 ? -14.340 9.433 12.159 1.00 95.31 118 ILE A CA 1
ATOM 909 C C . ILE A 1 118 ? -13.066 8.645 11.814 1.00 95.31 118 ILE A C 1
ATOM 911 O O . ILE A 1 118 ? -12.628 8.665 10.665 1.00 95.31 118 ILE A O 1
ATOM 915 N N . VAL A 1 119 ? -12.501 7.893 12.764 1.00 93.50 119 VAL A N 1
ATOM 916 C CA . VAL A 1 119 ? -11.256 7.125 12.565 1.00 93.50 119 VAL A CA 1
ATOM 917 C C . VAL A 1 119 ? -11.312 6.166 11.359 1.00 93.50 119 VAL A C 1
ATOM 919 O O . VAL A 1 119 ? -10.437 6.278 10.496 1.00 93.50 119 VAL A O 1
ATOM 922 N 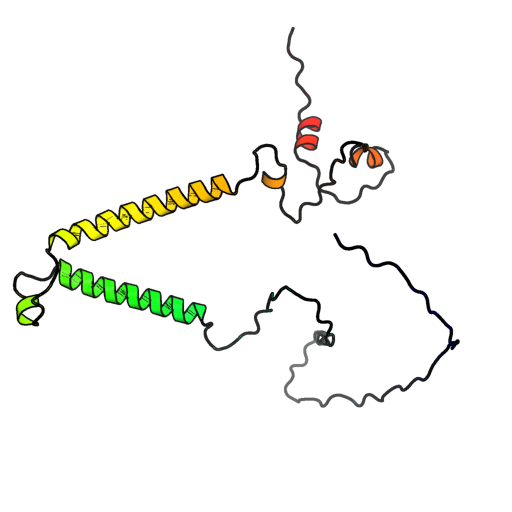N . PRO A 1 120 ? -12.301 5.258 11.216 1.00 93.50 120 PRO A N 1
ATOM 923 C CA . PRO A 1 120 ? -12.360 4.351 10.068 1.00 93.50 120 PRO A CA 1
ATOM 924 C C . PRO A 1 120 ? -12.629 5.086 8.749 1.00 93.50 120 PRO A C 1
ATOM 926 O O . PRO A 1 120 ? -12.129 4.660 7.708 1.00 93.50 120 PRO A O 1
ATOM 929 N N . CYS A 1 121 ? -13.351 6.212 8.778 1.00 95.75 121 CYS A N 1
ATOM 930 C CA . CYS A 1 121 ? -13.547 7.059 7.601 1.00 95.75 121 CYS A CA 1
ATOM 931 C C . CYS A 1 121 ? -12.209 7.637 7.101 1.00 95.75 121 CYS A C 1
ATOM 933 O O . CYS A 1 121 ? -11.867 7.493 5.926 1.00 95.75 121 CYS A O 1
ATOM 935 N N . TYR A 1 122 ? -11.396 8.203 8.000 1.00 95.75 122 TYR A N 1
ATOM 936 C CA . TYR A 1 122 ? -10.058 8.695 7.654 1.00 95.75 122 TYR A CA 1
ATOM 937 C C . TYR A 1 122 ? -9.102 7.572 7.231 1.00 95.75 122 TYR A C 1
ATOM 939 O O . TYR A 1 122 ? -8.286 7.787 6.335 1.00 95.75 122 TYR A O 1
ATOM 947 N N . LEU A 1 123 ? -9.216 6.370 7.809 1.00 95.44 123 LEU A N 1
ATOM 948 C CA . LEU A 1 123 ? -8.435 5.202 7.381 1.00 95.44 123 LEU A CA 1
ATOM 949 C C . LEU A 1 123 ? -8.716 4.875 5.904 1.00 95.44 123 LEU A C 1
ATOM 951 O O . LEU A 1 123 ? -7.781 4.700 5.125 1.00 95.44 123 LEU A O 1
ATOM 955 N N . MET A 1 124 ? -9.984 4.875 5.481 1.00 96.38 124 MET A N 1
ATOM 956 C CA . MET A 1 124 ? -10.335 4.665 4.070 1.00 96.38 124 MET A CA 1
ATOM 957 C C . MET A 1 124 ? -9.725 5.739 3.164 1.00 96.38 124 MET A C 1
ATOM 959 O O . MET A 1 124 ? -9.143 5.413 2.130 1.00 96.38 124 MET A O 1
ATOM 963 N N . VAL A 1 125 ? -9.778 7.011 3.575 1.00 97.00 125 VAL A N 1
ATOM 964 C CA . VAL A 1 125 ? -9.135 8.110 2.835 1.00 97.00 125 VAL A CA 1
ATOM 965 C C . VAL A 1 125 ? -7.621 7.901 2.731 1.00 97.00 125 VAL A C 1
ATOM 967 O O . VAL A 1 125 ? -7.062 8.096 1.654 1.00 97.00 125 VAL A O 1
ATOM 970 N N . LEU A 1 126 ? -6.957 7.461 3.804 1.00 97.00 126 LEU A N 1
ATOM 971 C CA . LEU A 1 126 ? -5.525 7.151 3.793 1.00 97.00 126 LEU A CA 1
ATOM 972 C C . LEU A 1 126 ? -5.185 6.019 2.820 1.00 97.00 126 LEU A C 1
ATOM 974 O O . LEU A 1 126 ? -4.224 6.156 2.069 1.00 97.00 126 LEU A O 1
ATOM 978 N N . VAL A 1 127 ? -5.979 4.944 2.780 1.00 96.31 127 VAL A N 1
ATOM 979 C CA . VAL A 1 127 ? -5.784 3.842 1.821 1.00 96.31 127 VAL A CA 1
ATOM 980 C C . VAL A 1 127 ? -5.868 4.359 0.386 1.00 96.31 127 VAL A C 1
ATOM 982 O O . VAL A 1 127 ? -4.975 4.091 -0.417 1.00 96.31 127 VAL A O 1
ATOM 985 N N . LEU A 1 128 ? -6.897 5.151 0.065 1.00 96.94 128 LEU A N 1
ATOM 986 C CA . LEU A 1 128 ? -7.026 5.777 -1.254 1.00 96.94 128 LEU A CA 1
ATOM 987 C C . LEU A 1 128 ? -5.828 6.686 -1.555 1.00 96.94 128 LEU A C 1
ATOM 989 O O . LEU A 1 128 ? -5.265 6.627 -2.647 1.00 96.94 128 LEU A O 1
ATOM 993 N N . LEU A 1 129 ? -5.410 7.503 -0.588 1.00 97.56 129 LEU A N 1
ATOM 994 C CA . LEU A 1 129 ? -4.264 8.394 -0.730 1.00 97.56 129 LEU A CA 1
ATOM 995 C C . LEU A 1 129 ? -2.968 7.616 -0.999 1.00 97.56 129 LEU A C 1
ATOM 997 O O . LEU A 1 129 ? -2.182 8.040 -1.841 1.00 97.56 129 LEU A O 1
ATOM 1001 N N . THR A 1 130 ? -2.752 6.465 -0.353 1.00 97.44 130 THR A N 1
ATOM 1002 C CA . THR A 1 130 ? -1.597 5.596 -0.627 1.00 97.44 130 THR A CA 1
ATOM 1003 C C . THR A 1 130 ? -1.571 5.142 -2.085 1.00 97.44 130 THR A C 1
ATOM 1005 O O . THR A 1 130 ? -0.508 5.191 -2.702 1.00 97.44 130 THR A O 1
ATOM 1008 N N . TYR A 1 131 ? -2.718 4.774 -2.670 1.00 96.31 131 TYR A N 1
ATOM 1009 C CA . TYR A 1 131 ? -2.792 4.434 -4.096 1.00 96.31 131 TYR A CA 1
ATOM 1010 C C . TYR A 1 131 ? -2.439 5.623 -4.987 1.00 96.31 131 TYR A C 1
ATOM 1012 O O . TYR A 1 131 ? -1.630 5.474 -5.899 1.00 96.31 131 TYR A O 1
ATOM 1020 N N . TRP A 1 132 ? -2.978 6.810 -4.701 1.00 97.62 132 TRP A N 1
ATOM 1021 C CA . TRP A 1 132 ? -2.655 8.017 -5.464 1.00 97.62 132 TRP A CA 1
ATOM 1022 C C . TRP A 1 132 ? -1.171 8.379 -5.388 1.00 97.62 132 TRP A C 1
ATOM 1024 O O . TRP A 1 132 ? -0.559 8.671 -6.414 1.00 97.62 132 TRP A O 1
ATOM 1034 N N . ILE A 1 133 ? -0.578 8.320 -4.194 1.00 97.88 133 ILE A N 1
ATOM 1035 C CA . ILE A 1 133 ? 0.854 8.567 -3.991 1.00 97.88 133 ILE A CA 1
ATOM 1036 C C . ILE A 1 133 ? 1.680 7.522 -4.737 1.00 97.88 133 ILE A C 1
ATOM 1038 O O . ILE A 1 133 ? 2.637 7.882 -5.417 1.00 97.88 133 ILE A O 1
ATOM 1042 N N . TYR A 1 134 ? 1.307 6.245 -4.658 1.00 96.44 134 TYR A N 1
ATOM 1043 C CA . TYR A 1 134 ? 1.986 5.185 -5.392 1.00 96.44 134 TYR A CA 1
ATOM 1044 C C . TYR A 1 134 ? 1.918 5.420 -6.904 1.00 96.44 134 TYR A C 1
ATOM 1046 O O . TYR A 1 134 ? 2.955 5.412 -7.562 1.00 96.44 134 TYR A O 1
ATOM 1054 N N . SER A 1 135 ? 0.739 5.718 -7.458 1.00 95.00 135 SER A N 1
ATOM 1055 C CA . SER A 1 135 ? 0.580 6.047 -8.878 1.00 95.00 135 SER A CA 1
ATOM 1056 C C . SER A 1 135 ? 1.418 7.259 -9.285 1.00 95.00 135 SER A C 1
ATOM 1058 O O . SER A 1 135 ? 2.081 7.219 -10.321 1.00 95.00 135 SER A O 1
ATOM 1060 N N . ALA A 1 136 ? 1.449 8.309 -8.461 1.00 95.94 136 ALA A N 1
ATOM 1061 C CA . ALA A 1 136 ? 2.293 9.476 -8.694 1.00 95.94 136 ALA A CA 1
ATOM 1062 C C . ALA A 1 136 ? 3.785 9.115 -8.659 1.00 95.94 136 ALA A C 1
ATOM 1064 O O . ALA A 1 136 ? 4.550 9.588 -9.493 1.00 95.94 136 ALA A O 1
ATOM 1065 N N . MET A 1 137 ? 4.201 8.242 -7.741 1.00 96.44 137 MET A N 1
ATOM 1066 C CA . MET A 1 137 ? 5.585 7.795 -7.615 1.00 96.44 137 MET A CA 1
ATOM 1067 C C . MET A 1 137 ? 6.009 6.912 -8.793 1.00 96.44 137 MET A C 1
ATOM 1069 O O . MET A 1 137 ? 7.122 7.060 -9.294 1.00 96.44 137 MET A O 1
ATOM 1073 N N . VAL A 1 138 ? 5.133 6.026 -9.275 1.00 94.06 138 VAL A N 1
ATOM 1074 C CA . VAL A 1 138 ? 5.379 5.247 -10.496 1.00 94.06 138 VAL A CA 1
ATOM 1075 C C . VAL A 1 138 ? 5.502 6.189 -11.688 1.00 94.06 138 VAL A C 1
ATOM 1077 O O . VAL A 1 138 ? 6.489 6.111 -12.412 1.00 94.06 138 VAL A O 1
ATOM 1080 N N . ALA A 1 139 ? 4.570 7.130 -11.860 1.00 91.06 139 ALA A N 1
ATOM 1081 C CA . ALA A 1 139 ? 4.623 8.105 -12.947 1.00 91.06 139 ALA A CA 1
ATOM 1082 C C . ALA A 1 139 ? 5.888 8.979 -12.891 1.00 91.06 139 ALA A C 1
ATOM 1084 O O . ALA A 1 139 ? 6.501 9.232 -13.922 1.00 91.06 139 ALA A O 1
ATOM 1085 N N . PHE A 1 140 ? 6.313 9.392 -11.694 1.00 93.50 140 PHE A N 1
ATOM 1086 C CA . PHE A 1 140 ? 7.521 10.192 -11.493 1.00 93.50 140 PHE A CA 1
ATOM 1087 C C . PHE A 1 140 ? 8.811 9.419 -11.802 1.00 93.50 140 PHE A C 1
ATOM 1089 O O . PHE A 1 140 ? 9.756 9.995 -12.332 1.00 93.50 140 PHE A O 1
ATOM 1096 N N . ASN A 1 141 ? 8.856 8.118 -11.497 1.00 92.38 141 ASN A N 1
ATOM 1097 C CA . ASN A 1 141 ? 10.022 7.270 -11.768 1.00 92.38 141 ASN A CA 1
ATOM 1098 C C . ASN A 1 141 ? 10.022 6.651 -13.175 1.00 92.38 141 ASN A C 1
ATOM 1100 O O . ASN A 1 141 ? 11.019 6.054 -13.581 1.00 92.38 141 ASN A O 1
ATOM 1104 N N . THR A 1 142 ? 8.921 6.760 -13.921 1.00 90.06 142 THR A N 1
ATOM 1105 C CA . THR A 1 142 ? 8.824 6.204 -15.273 1.00 90.06 142 THR A CA 1
ATOM 1106 C C . THR A 1 142 ? 9.660 7.058 -16.239 1.00 90.06 142 THR A C 1
ATOM 1108 O O . THR A 1 142 ? 9.463 8.274 -16.297 1.00 90.06 142 THR A O 1
ATOM 1111 N N . PRO A 1 143 ? 10.598 6.469 -17.009 1.00 87.06 143 PRO A N 1
ATOM 1112 C CA . PRO A 1 143 ? 11.372 7.219 -17.992 1.00 87.06 143 PRO A CA 1
ATOM 1113 C C . PRO A 1 143 ? 10.477 7.697 -19.144 1.00 87.06 143 PRO A C 1
ATOM 1115 O O . PRO A 1 143 ? 9.359 7.221 -19.331 1.00 87.06 143 PRO A O 1
ATOM 1118 N N . ALA A 1 144 ? 10.968 8.654 -19.937 1.00 86.81 144 ALA A N 1
ATOM 1119 C CA . ALA A 1 144 ? 10.211 9.199 -21.063 1.00 86.81 144 ALA A CA 1
ATOM 1120 C C . ALA A 1 144 ? 9.686 8.086 -21.993 1.00 86.81 144 ALA A C 1
ATOM 1122 O O . ALA A 1 144 ? 10.391 7.115 -22.263 1.00 86.81 144 ALA A O 1
ATOM 1123 N N . PHE A 1 145 ? 8.471 8.252 -22.531 1.00 84.19 145 PHE A N 1
ATOM 1124 C CA . PHE A 1 145 ? 7.792 7.242 -23.363 1.00 84.19 145 PHE A CA 1
ATOM 1125 C C . PHE A 1 145 ? 8.559 6.830 -24.631 1.00 84.19 145 PHE A C 1
ATOM 1127 O O . PHE A 1 145 ? 8.242 5.817 -25.244 1.00 84.19 145 PHE A O 1
ATOM 1134 N N . ASN A 1 146 ? 9.552 7.619 -25.040 1.00 82.50 146 ASN A N 1
ATOM 1135 C CA . ASN A 1 146 ? 10.425 7.336 -26.177 1.00 82.50 146 ASN A CA 1
ATOM 1136 C C . ASN A 1 146 ? 11.704 6.564 -25.798 1.00 82.50 146 ASN A C 1
ATOM 1138 O O . ASN A 1 146 ? 12.515 6.276 -26.678 1.00 82.50 146 ASN A O 1
ATOM 1142 N N . SER A 1 147 ? 11.920 6.262 -24.516 1.00 83.50 147 SER A N 1
ATOM 1143 C CA . SER A 1 147 ? 13.106 5.547 -24.054 1.00 83.50 147 SER A CA 1
ATOM 1144 C C . SER A 1 147 ? 12.949 4.035 -24.261 1.00 83.50 147 SER A C 1
ATOM 1146 O O . SER A 1 147 ? 11.939 3.471 -23.835 1.00 83.50 147 SER A O 1
ATOM 1148 N N . PRO A 1 148 ? 13.949 3.334 -24.834 1.00 79.81 148 PRO A N 1
ATOM 1149 C CA . PRO A 1 148 ? 13.915 1.874 -24.952 1.00 79.81 148 PRO A CA 1
ATOM 1150 C C . PRO A 1 148 ? 13.857 1.174 -23.586 1.00 79.81 148 PRO A C 1
ATOM 1152 O O . PRO A 1 148 ? 13.302 0.084 -23.491 1.00 79.81 148 PRO A O 1
ATOM 1155 N N . SER A 1 149 ? 14.313 1.835 -22.514 1.00 83.88 149 SER A N 1
ATOM 1156 C CA . SER A 1 149 ? 14.269 1.323 -21.137 1.00 83.88 149 SER A CA 1
ATOM 1157 C C . SER A 1 149 ? 12.861 1.011 -20.618 1.00 83.88 149 SER A C 1
ATOM 1159 O O . SER A 1 149 ? 12.737 0.366 -19.586 1.00 83.88 149 SER A O 1
ATOM 1161 N N . LEU A 1 150 ? 11.799 1.466 -21.298 1.00 85.62 150 LEU A N 1
ATOM 1162 C CA . LEU A 1 150 ? 10.419 1.101 -20.958 1.00 85.62 150 LEU A CA 1
ATOM 1163 C C . LEU A 1 150 ? 10.092 -0.364 -21.296 1.00 85.62 150 LEU A C 1
ATOM 1165 O O . LEU A 1 150 ? 9.205 -0.951 -20.687 1.00 85.62 150 LEU A O 1
ATOM 1169 N N . ILE A 1 151 ? 10.770 -0.923 -22.302 1.00 85.00 151 ILE A N 1
ATOM 1170 C CA . ILE A 1 151 ? 10.510 -2.262 -22.855 1.00 85.00 151 ILE A CA 1
ATOM 1171 C C . ILE A 1 151 ? 11.656 -3.222 -22.506 1.00 85.00 151 ILE A C 1
ATOM 1173 O O . ILE A 1 151 ? 11.471 -4.435 -22.495 1.00 85.00 151 ILE A O 1
ATOM 1177 N N . THR A 1 152 ? 12.843 -2.682 -22.230 1.00 86.06 152 THR A N 1
ATOM 1178 C CA . THR A 1 152 ? 14.085 -3.443 -22.096 1.00 86.06 152 THR A CA 1
ATOM 1179 C C . THR A 1 152 ? 14.580 -3.395 -20.658 1.00 86.06 152 THR A C 1
ATOM 1181 O O . THR A 1 152 ? 14.634 -2.315 -20.067 1.00 86.06 152 THR A O 1
ATOM 1184 N N . ASP A 1 153 ? 14.986 -4.536 -20.113 1.00 88.38 153 ASP A N 1
ATOM 1185 C CA . ASP A 1 153 ? 15.576 -4.636 -18.780 1.00 88.38 153 ASP A CA 1
ATOM 1186 C C . ASP A 1 153 ? 17.118 -4.546 -18.833 1.00 88.38 153 ASP A C 1
ATOM 1188 O O . ASP A 1 153 ? 17.710 -4.235 -19.867 1.00 88.38 153 ASP A O 1
ATOM 1192 N N . SER A 1 154 ? 17.789 -4.793 -17.703 1.00 86.31 154 SER A N 1
ATOM 1193 C CA . SER A 1 154 ? 19.258 -4.763 -17.625 1.00 86.31 154 SER A CA 1
ATOM 1194 C C . SER A 1 154 ? 19.941 -5.956 -18.303 1.00 86.31 154 SER A C 1
ATOM 1196 O O . SER A 1 154 ? 21.154 -5.906 -18.514 1.00 86.31 154 SER A O 1
ATOM 1198 N N . PHE A 1 155 ? 19.209 -7.037 -18.581 1.00 86.38 155 PHE A N 1
ATOM 1199 C CA . PHE A 1 155 ? 19.746 -8.239 -19.217 1.00 86.38 155 PHE A CA 1
ATOM 1200 C C . PHE A 1 155 ? 19.558 -8.235 -20.738 1.00 86.38 155 PHE A C 1
ATOM 1202 O O . PHE A 1 155 ? 20.228 -9.012 -21.420 1.00 86.38 155 PHE A O 1
ATOM 1209 N N . ALA A 1 156 ? 18.721 -7.338 -21.267 1.00 86.69 156 ALA A N 1
ATOM 1210 C CA . ALA A 1 156 ? 18.549 -7.121 -22.695 1.00 86.69 156 ALA A CA 1
ATOM 1211 C C . ALA A 1 156 ? 19.880 -6.755 -23.378 1.00 86.69 156 ALA A C 1
ATOM 1213 O O . ALA A 1 156 ? 20.520 -5.740 -23.081 1.00 86.69 156 ALA A O 1
ATOM 1214 N N . ARG A 1 157 ? 20.294 -7.571 -24.348 1.00 85.56 157 ARG A N 1
ATOM 1215 C CA . ARG A 1 157 ? 21.537 -7.402 -25.110 1.00 85.56 157 ARG A CA 1
ATOM 1216 C C . ARG A 1 157 ? 21.281 -6.606 -26.377 1.00 85.56 157 ARG A C 1
ATOM 1218 O O . ARG A 1 157 ? 21.379 -7.134 -27.480 1.00 85.56 157 ARG A O 1
ATOM 1225 N N . ILE A 1 158 ? 20.955 -5.326 -26.225 1.00 82.75 158 ILE A N 1
ATOM 1226 C CA . ILE A 1 158 ? 20.638 -4.458 -27.364 1.00 82.75 158 ILE A CA 1
ATOM 1227 C C . ILE A 1 158 ? 21.858 -3.597 -27.699 1.00 82.75 158 ILE A C 1
ATOM 1229 O O . ILE A 1 158 ? 22.336 -2.838 -26.851 1.00 82.75 158 ILE A O 1
ATOM 1233 N N . PRO A 1 159 ? 22.381 -3.661 -28.932 1.00 79.44 159 PRO A N 1
ATOM 1234 C CA . PRO A 1 159 ? 23.542 -2.877 -29.305 1.00 79.44 159 PRO A CA 1
ATOM 1235 C C . PRO A 1 159 ? 23.185 -1.387 -29.400 1.00 79.44 159 PRO A C 1
ATOM 1237 O O . PRO A 1 159 ? 22.230 -0.972 -30.062 1.00 79.44 159 PRO A O 1
ATOM 1240 N N . VAL A 1 160 ? 23.991 -0.562 -28.733 1.00 73.38 160 VAL A N 1
ATOM 1241 C CA . VAL A 1 160 ? 23.778 0.886 -28.627 1.00 73.38 160 VAL A CA 1
ATOM 1242 C C . VAL A 1 160 ? 24.044 1.570 -29.971 1.00 73.38 160 VAL A C 1
ATOM 1244 O O . VAL A 1 160 ? 25.131 1.454 -30.541 1.00 73.38 160 VAL A O 1
ATOM 1247 N N . LYS A 1 161 ? 23.074 2.352 -30.459 1.00 70.56 161 LYS A N 1
ATOM 1248 C CA . LYS A 1 161 ? 23.252 3.229 -31.625 1.00 70.56 161 LYS A CA 1
ATOM 1249 C C . LYS A 1 161 ? 24.123 4.427 -31.230 1.00 70.56 161 LYS A C 1
ATOM 1251 O O . LYS A 1 161 ? 23.645 5.338 -30.558 1.00 70.56 161 LYS A O 1
ATOM 1256 N N . LYS A 1 162 ? 25.393 4.459 -31.646 1.00 72.88 162 LYS A N 1
ATOM 1257 C CA . LYS A 1 162 ? 26.221 5.672 -31.518 1.00 72.88 162 LYS A CA 1
ATOM 1258 C C . LYS A 1 162 ? 25.863 6.647 -32.642 1.00 72.88 162 LYS A C 1
ATOM 1260 O O . LYS A 1 162 ? 25.650 6.233 -33.777 1.00 72.88 162 LYS A O 1
ATOM 1265 N N . ALA A 1 163 ? 25.810 7.941 -32.323 1.00 68.12 163 ALA A N 1
ATOM 1266 C CA . ALA A 1 163 ? 25.337 8.993 -33.232 1.00 68.12 163 ALA A CA 1
ATOM 1267 C C . ALA A 1 163 ? 26.109 9.081 -34.568 1.00 68.12 163 ALA A C 1
ATOM 1269 O O . ALA A 1 163 ? 25.543 9.543 -35.552 1.00 68.12 163 ALA A O 1
ATOM 1270 N N . ASN A 1 164 ? 27.351 8.581 -34.612 1.00 73.44 164 ASN A N 1
ATOM 1271 C CA . ASN A 1 164 ? 28.248 8.659 -35.771 1.00 73.44 164 ASN A CA 1
ATOM 1272 C C . ASN A 1 164 ? 28.754 7.280 -36.243 1.00 73.44 164 ASN A C 1
ATOM 1274 O O . ASN A 1 164 ? 29.814 7.203 -36.857 1.00 73.44 164 ASN A O 1
ATOM 1278 N N . SER A 1 165 ? 28.063 6.186 -35.906 1.00 74.50 165 SER A N 1
ATOM 1279 C CA . SER A 1 165 ? 28.432 4.844 -36.377 1.00 74.50 165 SER A CA 1
ATOM 1280 C C . SER A 1 165 ? 27.315 4.221 -37.194 1.00 74.50 165 SER A C 1
ATOM 1282 O O . SER A 1 165 ? 26.141 4.373 -36.838 1.00 74.50 165 SER A O 1
ATOM 1284 N N . ASP A 1 166 ? 27.689 3.428 -38.197 1.00 73.00 166 ASP A N 1
ATOM 1285 C CA . ASP A 1 166 ? 26.742 2.564 -38.891 1.00 73.00 166 ASP A CA 1
ATOM 1286 C C . ASP A 1 166 ? 25.995 1.690 -37.874 1.00 73.00 166 ASP A C 1
ATOM 1288 O O . ASP A 1 166 ? 26.583 1.254 -36.869 1.00 73.00 166 ASP A O 1
ATOM 1292 N N . PRO A 1 167 ? 24.682 1.468 -38.055 1.00 74.38 167 PRO A N 1
ATOM 1293 C CA . PRO A 1 167 ? 23.917 0.730 -37.066 1.00 74.38 167 PRO A CA 1
ATOM 1294 C C . PRO A 1 167 ? 24.469 -0.695 -36.967 1.00 74.38 167 PRO A C 1
ATOM 1296 O O . PRO A 1 167 ? 24.751 -1.319 -37.986 1.00 74.38 167 PRO A O 1
ATOM 1299 N N . TYR A 1 168 ? 24.620 -1.207 -35.739 1.00 76.81 168 TYR A N 1
ATOM 1300 C CA . TYR A 1 168 ? 25.346 -2.450 -35.434 1.00 76.81 168 TYR A CA 1
ATOM 1301 C C . TYR A 1 168 ? 25.062 -3.596 -36.415 1.00 76.81 168 TYR A C 1
ATOM 1303 O O . TYR A 1 168 ? 26.003 -4.229 -36.880 1.00 76.81 168 TYR A O 1
ATOM 1311 N N . TYR A 1 169 ? 23.794 -3.799 -36.776 1.00 75.50 169 TYR A N 1
ATOM 1312 C CA . TYR A 1 169 ? 23.315 -4.894 -37.623 1.00 75.50 169 TYR A CA 1
ATOM 1313 C C . TYR A 1 169 ? 23.822 -4.859 -39.074 1.00 75.50 169 TYR A C 1
ATOM 1315 O O . TYR A 1 169 ? 23.863 -5.904 -39.711 1.00 75.50 169 TYR A O 1
ATOM 1323 N N . TRP A 1 170 ? 24.239 -3.701 -39.605 1.00 74.25 170 TRP A N 1
ATOM 1324 C CA . TRP A 1 170 ? 24.704 -3.593 -40.998 1.00 74.25 170 TRP A CA 1
ATOM 1325 C C . TRP A 1 170 ? 25.993 -4.373 -41.260 1.00 74.25 170 TRP A C 1
ATOM 1327 O O . TRP A 1 170 ? 26.202 -4.829 -42.377 1.00 74.25 170 TRP A O 1
ATOM 1337 N N . ARG A 1 171 ? 26.823 -4.592 -40.233 1.00 72.06 171 ARG A N 1
ATOM 1338 C CA . ARG A 1 171 ? 28.053 -5.393 -40.354 1.00 72.06 171 ARG A CA 1
ATOM 1339 C C . ARG A 1 171 ? 27.790 -6.893 -40.548 1.00 72.06 171 ARG A C 1
ATOM 1341 O O . ARG A 1 171 ? 28.704 -7.626 -40.889 1.00 72.06 171 ARG A O 1
ATOM 1348 N N . PHE A 1 172 ? 26.563 -7.339 -40.279 1.00 73.38 172 PHE A N 1
ATOM 1349 C CA . PHE A 1 172 ? 26.135 -8.735 -40.394 1.00 73.38 172 PHE A CA 1
ATOM 1350 C C . PHE A 1 172 ? 25.045 -8.907 -41.462 1.00 73.38 172 PHE A C 1
ATOM 1352 O O . PHE A 1 172 ? 24.325 -9.897 -41.457 1.00 73.38 172 PHE A O 1
ATOM 1359 N N . ALA A 1 173 ? 24.889 -7.928 -42.360 1.00 72.62 173 ALA A N 1
ATOM 1360 C CA . ALA A 1 173 ? 23.956 -8.019 -43.483 1.00 72.62 173 ALA A CA 1
ATOM 1361 C C . ALA A 1 173 ? 24.491 -8.895 -44.637 1.00 72.62 173 ALA A C 1
ATOM 1363 O O . ALA A 1 173 ? 23.776 -9.135 -45.609 1.00 72.62 173 ALA A O 1
ATOM 1364 N N . GLU A 1 174 ? 25.745 -9.344 -44.551 1.00 78.31 174 GLU A N 1
ATOM 1365 C CA . GLU A 1 174 ? 26.381 -10.225 -45.529 1.00 78.31 174 GLU A CA 1
ATOM 1366 C C . GLU A 1 174 ? 25.911 -11.676 -45.355 1.00 78.31 174 GLU A C 1
ATOM 1368 O O . GLU A 1 174 ? 25.693 -12.137 -44.237 1.00 78.31 174 GLU A O 1
ATOM 1373 N N . ALA A 1 175 ? 25.776 -12.407 -46.464 1.00 70.44 175 ALA A N 1
ATOM 1374 C CA . ALA A 1 175 ? 25.177 -13.745 -46.479 1.00 70.44 175 ALA A CA 1
ATOM 1375 C C . ALA A 1 175 ? 25.957 -14.808 -45.674 1.00 70.44 175 ALA A C 1
ATOM 1377 O O . ALA A 1 175 ? 25.342 -15.758 -45.198 1.00 70.44 175 ALA A O 1
ATOM 1378 N N . ASP A 1 176 ? 27.270 -14.626 -45.490 1.00 79.56 176 ASP A N 1
ATOM 1379 C CA . ASP A 1 176 ? 28.150 -15.545 -44.745 1.00 79.56 176 ASP A CA 1
ATOM 1380 C C . ASP A 1 176 ? 28.501 -15.043 -43.331 1.00 79.56 176 ASP A C 1
ATOM 1382 O O . ASP A 1 176 ? 29.276 -15.674 -42.606 1.00 79.56 176 ASP A O 1
ATOM 1386 N N . ALA A 1 177 ? 27.956 -13.899 -42.911 1.00 79.06 177 ALA A N 1
ATOM 1387 C CA . ALA A 1 177 ? 28.256 -13.347 -41.600 1.00 79.06 177 ALA A CA 1
ATOM 1388 C C . ALA A 1 177 ? 27.472 -14.093 -40.511 1.00 79.06 177 ALA A C 1
ATOM 1390 O O . ALA A 1 177 ? 26.244 -14.143 -40.536 1.00 79.06 177 ALA A O 1
ATOM 1391 N N . ILE A 1 178 ? 28.177 -14.639 -39.517 1.00 77.69 178 ILE A N 1
ATOM 1392 C CA . ILE A 1 178 ? 27.559 -15.239 -38.328 1.00 77.69 178 ILE A CA 1
ATOM 1393 C C . ILE A 1 178 ? 27.394 -14.128 -37.280 1.00 77.69 178 ILE A C 1
ATOM 1395 O O . ILE A 1 178 ? 28.400 -13.691 -36.709 1.00 77.69 178 ILE A O 1
ATOM 1399 N N . PRO A 1 179 ? 26.170 -13.626 -37.027 1.00 77.88 179 PRO A N 1
ATOM 1400 C CA . PRO A 1 179 ? 25.963 -12.588 -36.031 1.00 77.88 179 PRO A CA 1
ATOM 1401 C C . PRO A 1 179 ? 26.131 -13.145 -34.617 1.00 77.88 179 PRO A C 1
ATOM 1403 O O . PRO A 1 179 ? 25.807 -14.297 -34.324 1.00 77.88 179 PRO A O 1
ATOM 1406 N N . GLU A 1 180 ? 26.591 -12.287 -33.713 1.00 79.88 180 GLU A N 1
ATOM 1407 C CA . GLU A 1 180 ? 26.494 -12.546 -32.280 1.00 79.88 180 GLU A CA 1
ATOM 1408 C C . GLU A 1 180 ? 25.015 -12.601 -31.857 1.00 79.88 180 GLU A C 1
ATOM 1410 O O . GLU A 1 180 ? 24.174 -11.877 -32.397 1.00 79.88 180 GLU A O 1
ATOM 1415 N N . ALA A 1 181 ? 24.689 -13.446 -30.876 1.00 81.62 181 ALA A N 1
ATOM 1416 C CA . ALA A 1 181 ? 23.344 -13.526 -30.317 1.00 81.62 181 ALA A CA 1
ATOM 1417 C C . ALA A 1 181 ? 23.023 -12.254 -29.506 1.00 81.62 181 ALA A C 1
ATOM 1419 O O . ALA A 1 181 ? 23.412 -12.127 -28.340 1.00 81.62 181 ALA A O 1
ATOM 1420 N N . VAL A 1 182 ? 22.326 -11.314 -30.148 1.00 85.75 182 VAL A N 1
ATOM 1421 C CA . VAL A 1 182 ? 21.874 -10.037 -29.578 1.00 85.75 182 VAL A CA 1
ATOM 1422 C C . VAL A 1 182 ? 20.370 -9.858 -29.765 1.00 85.75 182 VAL A C 1
ATOM 1424 O O . VAL A 1 182 ? 19.785 -10.375 -30.719 1.00 85.75 182 VAL A O 1
ATOM 1427 N N . ASP A 1 183 ? 19.750 -9.083 -28.880 1.00 85.56 183 ASP A N 1
ATOM 1428 C CA . ASP A 1 183 ? 18.330 -8.762 -28.974 1.00 85.56 183 ASP A CA 1
ATOM 1429 C C . ASP A 1 183 ? 18.103 -7.675 -30.029 1.00 85.56 183 ASP A C 1
ATOM 1431 O O . ASP A 1 183 ? 18.753 -6.622 -30.027 1.00 85.56 183 ASP A O 1
ATOM 1435 N N . LEU A 1 184 ? 17.153 -7.910 -30.940 1.00 84.44 184 LEU A N 1
ATOM 1436 C CA . LEU A 1 184 ? 16.768 -6.911 -31.932 1.00 84.44 184 LEU A CA 1
ATOM 1437 C C . LEU A 1 184 ? 15.813 -5.877 -31.308 1.00 84.44 184 LEU A C 1
ATOM 1439 O O . LEU A 1 184 ? 14.779 -6.249 -30.750 1.00 84.44 184 LEU A O 1
ATOM 1443 N N . PRO A 1 185 ? 16.087 -4.568 -31.448 1.00 84.00 185 PRO A N 1
ATOM 1444 C CA . PRO A 1 185 ? 15.234 -3.520 -30.933 1.00 84.00 185 PRO A CA 1
ATOM 1445 C C . PRO A 1 185 ? 13.913 -3.554 -31.685 1.00 84.00 185 PRO A C 1
ATOM 1447 O O . PRO A 1 185 ? 13.874 -3.624 -32.917 1.00 84.00 185 PRO A O 1
ATOM 1450 N N . ILE A 1 186 ? 12.828 -3.442 -30.928 1.00 84.94 186 ILE A N 1
ATOM 1451 C CA . ILE A 1 186 ? 11.465 -3.552 -31.447 1.00 84.94 186 ILE A CA 1
ATOM 1452 C C . ILE A 1 186 ? 11.163 -2.549 -32.571 1.00 84.94 186 ILE A C 1
ATOM 1454 O O . ILE A 1 186 ? 10.410 -2.868 -33.482 1.00 84.94 186 ILE A O 1
ATOM 1458 N N . ASP A 1 187 ? 11.794 -1.371 -32.567 1.00 82.12 187 ASP A N 1
ATOM 1459 C CA . ASP A 1 187 ? 11.675 -0.384 -33.650 1.00 82.12 187 ASP A CA 1
ATOM 1460 C C . ASP A 1 187 ? 12.161 -0.939 -35.000 1.00 82.12 187 ASP A C 1
ATOM 1462 O O . ASP A 1 187 ? 11.487 -0.803 -36.023 1.00 82.12 187 ASP A O 1
ATOM 1466 N N . LEU A 1 188 ? 13.301 -1.640 -35.002 1.00 83.12 188 LEU A N 1
ATOM 1467 C CA . LEU A 1 188 ? 13.845 -2.258 -36.209 1.00 83.12 188 LEU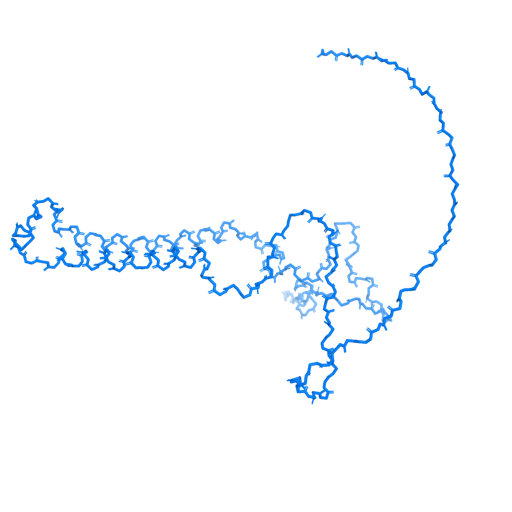 A CA 1
ATOM 1468 C C . LEU A 1 188 ? 12.927 -3.378 -36.699 1.00 83.12 188 LEU A C 1
ATOM 1470 O O . LEU A 1 188 ? 12.604 -3.422 -37.885 1.00 83.12 188 LEU A O 1
ATOM 1474 N N . VAL A 1 189 ? 12.486 -4.246 -35.785 1.00 86.50 189 VAL A N 1
ATOM 1475 C CA . VAL A 1 189 ? 11.571 -5.350 -36.103 1.00 86.50 189 VAL A CA 1
ATOM 1476 C C . VAL A 1 189 ? 10.274 -4.807 -36.690 1.00 86.50 189 VAL A C 1
ATOM 1478 O O . VAL A 1 189 ? 9.853 -5.257 -37.752 1.00 86.50 189 VAL A O 1
ATOM 1481 N N . ASN A 1 190 ? 9.683 -3.788 -36.064 1.00 89.06 190 ASN A N 1
ATOM 1482 C CA . ASN A 1 190 ? 8.460 -3.166 -36.553 1.00 89.06 190 ASN A CA 1
ATOM 1483 C C . ASN A 1 190 ? 8.650 -2.548 -37.938 1.00 89.06 190 ASN A C 1
ATOM 1485 O O . ASN A 1 190 ? 7.787 -2.718 -38.789 1.00 89.06 190 ASN A O 1
ATOM 1489 N N . ARG A 1 191 ? 9.776 -1.880 -38.207 1.00 85.50 191 ARG A N 1
ATOM 1490 C CA . ARG A 1 191 ? 10.031 -1.278 -39.523 1.00 85.50 191 ARG A CA 1
ATOM 1491 C C . ARG A 1 191 ? 10.242 -2.315 -40.629 1.00 85.50 191 ARG A C 1
ATOM 1493 O O . ARG A 1 191 ? 9.891 -2.048 -41.776 1.00 85.50 191 ARG A O 1
ATOM 1500 N N . VAL A 1 192 ? 10.840 -3.461 -40.300 1.00 86.88 192 VAL A N 1
ATOM 1501 C CA . VAL A 1 192 ? 11.078 -4.561 -41.249 1.00 86.88 192 VAL A CA 1
ATOM 1502 C C . VAL A 1 192 ? 9.796 -5.356 -41.497 1.00 86.88 192 VAL A C 1
ATOM 1504 O O . VAL A 1 192 ? 9.465 -5.629 -42.647 1.00 86.88 192 VAL A O 1
ATOM 1507 N N . LEU A 1 193 ? 9.064 -5.704 -40.436 1.00 91.12 193 LEU A N 1
ATOM 1508 C CA . LEU A 1 193 ? 7.843 -6.506 -40.518 1.00 91.12 193 LEU A CA 1
ATOM 1509 C C . LEU A 1 193 ? 6.647 -5.698 -41.041 1.00 91.12 193 LEU A C 1
ATOM 1511 O O . LEU A 1 193 ? 5.827 -6.220 -41.794 1.00 91.12 193 LEU A O 1
ATOM 1515 N N . TYR A 1 194 ? 6.563 -4.421 -40.667 1.00 90.44 194 TYR A N 1
ATOM 1516 C CA . TYR A 1 194 ? 5.501 -3.496 -41.059 1.00 90.44 194 TYR A CA 1
ATOM 1517 C C . TYR A 1 194 ? 6.080 -2.329 -41.873 1.00 90.44 194 TYR A C 1
ATOM 1519 O O . TYR A 1 194 ? 6.195 -1.205 -41.371 1.00 90.44 194 TYR A O 1
ATOM 1527 N N . PRO A 1 195 ? 6.450 -2.560 -43.146 1.00 86.06 195 PRO A N 1
ATOM 1528 C CA . PRO A 1 195 ? 6.908 -1.488 -44.014 1.00 86.06 195 PRO A CA 1
ATOM 1529 C C . PRO A 1 195 ? 5.795 -0.455 -44.218 1.00 86.06 195 PRO A C 1
ATOM 1531 O O . PRO A 1 195 ? 4.602 -0.774 -44.200 1.00 86.06 195 PRO A O 1
ATOM 1534 N N . ALA A 1 196 ? 6.186 0.804 -44.425 1.00 83.88 196 ALA A N 1
ATOM 1535 C CA . ALA A 1 196 ? 5.238 1.893 -44.614 1.00 83.88 196 ALA A CA 1
ATOM 1536 C C . ALA A 1 196 ? 4.267 1.567 -45.761 1.00 83.88 196 ALA A C 1
ATOM 1538 O O . ALA A 1 196 ? 4.676 1.389 -46.911 1.00 83.88 196 ALA A O 1
ATOM 1539 N N . ARG A 1 197 ? 2.966 1.501 -45.450 1.00 83.00 197 ARG A N 1
ATOM 1540 C CA . ARG A 1 197 ? 1.928 1.306 -46.465 1.00 83.00 197 ARG A CA 1
ATOM 1541 C C . ARG A 1 197 ? 1.956 2.503 -47.432 1.00 83.00 197 ARG A C 1
ATOM 1543 O O . ARG A 1 197 ? 1.885 3.643 -46.961 1.00 83.00 197 ARG A O 1
ATOM 1550 N N . PRO A 1 198 ? 2.002 2.286 -48.759 1.00 81.50 198 PRO A N 1
ATOM 1551 C CA . PRO A 1 198 ? 1.863 3.371 -49.723 1.00 81.50 198 PRO A CA 1
ATOM 1552 C C . PRO A 1 198 ? 0.518 4.074 -49.507 1.00 81.50 198 PRO A C 1
ATOM 1554 O O . PRO A 1 198 ? -0.524 3.414 -49.480 1.00 81.50 198 PRO A O 1
ATOM 1557 N N . ARG A 1 199 ? 0.515 5.402 -49.331 1.00 80.00 199 ARG A N 1
ATOM 1558 C CA . ARG A 1 199 ? -0.747 6.154 -49.315 1.00 80.00 199 ARG A CA 1
ATOM 1559 C C . ARG A 1 199 ? -1.325 6.163 -50.736 1.00 80.00 199 ARG A C 1
ATOM 1561 O O . ARG A 1 199 ? -0.570 6.469 -51.662 1.00 80.00 199 ARG A O 1
ATOM 1568 N N . PRO A 1 200 ? -2.616 5.836 -50.928 1.00 78.62 200 PRO A N 1
ATOM 1569 C CA . PRO A 1 200 ? -3.262 6.041 -52.217 1.00 78.62 200 PRO A CA 1
ATOM 1570 C C . PRO A 1 200 ? -3.233 7.540 -52.550 1.00 78.62 200 PRO A C 1
ATOM 1572 O O . PRO A 1 200 ? -3.436 8.371 -51.661 1.00 78.62 200 PRO A O 1
ATOM 1575 N N . LYS A 1 201 ? -2.881 7.855 -53.799 1.00 70.75 201 LYS A N 1
ATOM 1576 C CA . LYS A 1 201 ? -2.876 9.218 -54.340 1.00 70.75 201 LYS A CA 1
ATOM 1577 C C . LYS A 1 201 ? -4.283 9.655 -54.713 1.00 70.75 201 LYS A C 1
ATOM 1579 O O . LYS A 1 201 ? -5.052 8.772 -55.152 1.00 70.75 201 LYS A O 1
#

Sequence (201 aa):
MRRRVATLAEPLSVAAASDTTGASQKEQEPAVLSPLSPISPWPPEPQLELPAVRATAGQTIQPEASSTLPTAKEVYGSLAVLLTYISGIVYLVWAFAPIGWLDQWGWTWYPDREWSVIVPCYLMVLVLLTYWIYSAMVAFNTPAFNSPSLITDSFARIPVKKANSDPYYWRFAEADAIPEAVDLPIDLVNRVLYPARPRPK

Foldseek 3Di:
DDDDDDDDDDDDDDDDDDDDDDDDDDDDDDDDDDPPDPPDPDDPPPPPDPPPDDDDDDDPPDDDDPDVDDDPVVVVVVVVVVVVVVVVVVLVCVLPPDPCPVVVVVNPDDDDSVVNVVVVVVVVVVVVVVVVVVVVVCVVPDPDPPDLCNVDDPPAFADDDDPPDDHPCVVQPDPPRDDDDHDDRVVVVCCVVPPDDDDDD